Protein AF-A0A5N5TL03-F1 (afdb_monomer_lite)

Radius of gyration: 28.87 Å; chains: 1; bounding box: 80×66×81 Å

Sequence (301 aa):
SEKLKPFWLSLEAEQLPVLDQLSERLLGEDTFEYERALDRALKIKECRVVPFFGAFLRQLDAILTKSASLVVLAENGQEVQFISDYCGEDGFLTRIGPGGLINMAKLYEAHQIIHRISMFHEHYAIQDQQLQQHQKNTNNIVIVESYNNEYDSFLGEELEDYQPVEPLRYDHGVTLLPLPAGAPDLSLHMLQILHHGATVVHWDIESGRSSIVYLKLERCNGTLTWCKPSWSGLKATHSSSQPDFSLSVNPEDVVSPGLLLKYQMSPELTGGTIDEGFLQISCLKEVESGFRDFNISPLIR

Secondary structure (DSSP, 8-state):
-GGGHHHHHHS-TTHHHHHHHHHHHHHSS--HHHHHHHHHHTT-TT------HHHHHHHHHHHHHHS-SEEE----SS-----TT---TTS-EEEETTTEEEEHHHHHHHHHHHHHHHHHHHHHHHHHHHHHHHHHHTT-----------TTSTTSS-------SS--TT-----SS---TT-TT--HHHHHHHHT-EEEEEEETTTTEEEEEEEEE-TTSSEEEEE--TTTT-------S-----TT--GGGS--HHHHHHHHSTT-SEEE-SSSEEEEGGG--------TT---GGG--

Foldseek 3Di:
DVVCVVVVVPDDPVVVVVVVVVCCCQPNPDVPVVVVVQVVQLVQLQRQDDDDCVVLVVQLVCLPPVDDQKDFDDDPPDDQDCPVPPCDPPNQWDDDPDTITGRVVSVVSNVVSVVVVVSSVVSNVSSVVVVVVVVVVQVDPPPVPPPDDDPPPPPPDDQDQLDDPDDQPDDPPAAQDRDPDPPVPDRSNVLNDQQLFDFDWQADLVVRDIATWTWHQHNRNFKIWIAAALQRQPPPDPDPDDRSHDPPDRCSVDDAPQVVVPVVPPPDQWDDDNHTYMHTPVPDDDDDDDDPPRDCVVVSD

Structure (mmCIF, N/CA/C/O backbone):
data_AF-A0A5N5TL03-F1
#
_entry.id   AF-A0A5N5TL03-F1
#
loop_
_atom_site.group_PDB
_atom_site.id
_atom_site.type_symbol
_atom_site.label_atom_id
_atom_site.label_alt_id
_atom_site.label_comp_id
_atom_site.label_asym_id
_atom_site.label_entity_id
_atom_site.label_seq_id
_atom_site.pdbx_PDB_ins_code
_atom_site.Cartn_x
_atom_site.Cartn_y
_atom_site.Cartn_z
_atom_site.occupancy
_atom_site.B_iso_or_equiv
_atom_site.auth_seq_id
_atom_site.auth_comp_id
_atom_site.auth_asym_id
_atom_site.auth_atom_id
_atom_site.pdbx_PDB_model_num
ATOM 1 N N . SER A 1 1 ? -17.135 25.336 -2.179 1.00 48.91 1 SER A N 1
ATOM 2 C CA . SER A 1 1 ? -16.103 26.391 -2.059 1.00 48.91 1 SER A CA 1
ATOM 3 C C . SER A 1 1 ? -15.593 26.738 -3.451 1.00 48.91 1 SER A C 1
ATOM 5 O O . SER A 1 1 ? -15.006 25.876 -4.089 1.00 48.91 1 SER A O 1
ATOM 7 N N . GLU A 1 2 ? -15.843 27.948 -3.966 1.00 62.06 2 GLU A N 1
ATOM 8 C CA . GLU A 1 2 ? -15.472 28.323 -5.351 1.00 62.06 2 GLU A CA 1
ATOM 9 C C . GLU A 1 2 ? -13.961 28.475 -5.575 1.00 62.06 2 GLU A C 1
ATOM 11 O O . GLU A 1 2 ? -13.492 28.398 -6.707 1.00 62.06 2 GLU A O 1
ATOM 16 N N . LYS A 1 3 ? -13.181 28.611 -4.495 1.00 73.12 3 LYS A N 1
ATOM 17 C CA . LYS A 1 3 ? -11.725 28.814 -4.554 1.00 73.12 3 LYS A CA 1
ATOM 18 C C . LYS A 1 3 ? -10.956 27.620 -5.126 1.00 73.12 3 LYS A C 1
ATOM 20 O O . LYS A 1 3 ? -9.869 27.804 -5.652 1.00 73.12 3 LYS A O 1
ATOM 25 N N . LEU A 1 4 ? -11.517 26.414 -5.025 1.00 74.88 4 LEU A N 1
ATOM 26 C CA . LEU A 1 4 ? -10.882 25.179 -5.496 1.00 74.88 4 LEU A CA 1
ATOM 27 C C . LEU A 1 4 ? -11.460 24.686 -6.824 1.00 74.88 4 LEU A C 1
ATOM 29 O O . LEU A 1 4 ? -10.950 23.732 -7.393 1.00 74.88 4 LEU A O 1
ATOM 33 N N . LYS A 1 5 ? -12.509 25.330 -7.345 1.00 73.38 5 LYS A N 1
ATOM 34 C CA . LYS A 1 5 ? -13.144 24.949 -8.611 1.00 73.38 5 LYS A CA 1
ATOM 35 C C . LYS A 1 5 ? -12.156 24.864 -9.791 1.00 73.38 5 LYS A C 1
ATOM 37 O O . LYS A 1 5 ? -12.215 23.861 -10.492 1.00 73.38 5 LYS A O 1
ATOM 42 N N . PRO A 1 6 ? -11.222 25.819 -10.003 1.00 71.88 6 PRO A N 1
ATOM 43 C CA . PRO A 1 6 ? -10.227 25.683 -11.071 1.00 71.88 6 PRO A CA 1
ATOM 44 C C . PRO A 1 6 ? -9.245 24.522 -10.846 1.00 71.88 6 PRO A C 1
ATOM 46 O O . PRO A 1 6 ? -8.825 23.907 -11.815 1.00 71.88 6 PRO A O 1
ATOM 49 N N . PHE A 1 7 ? -8.926 24.183 -9.591 1.00 72.44 7 PHE A N 1
ATOM 50 C CA . PHE A 1 7 ? -8.089 23.026 -9.257 1.00 72.44 7 PHE A CA 1
ATOM 51 C C . PHE A 1 7 ? -8.813 21.707 -9.562 1.00 72.44 7 PHE A C 1
ATOM 53 O O . PHE A 1 7 ? -8.274 20.866 -10.270 1.00 72.44 7 PHE A O 1
ATOM 60 N N . TRP A 1 8 ? -10.068 21.554 -9.132 1.00 72.44 8 TRP A N 1
ATOM 61 C CA . TRP A 1 8 ? -10.871 20.359 -9.425 1.00 72.44 8 TRP A CA 1
ATOM 62 C C . TRP A 1 8 ? -11.132 20.156 -10.919 1.00 72.44 8 TRP A C 1
ATOM 64 O O . TRP A 1 8 ? -11.185 19.023 -11.370 1.00 72.44 8 TRP A O 1
ATOM 74 N N . LEU A 1 9 ? -11.253 21.242 -11.688 1.00 70.38 9 LEU A N 1
ATOM 75 C CA . LEU A 1 9 ? -11.348 21.182 -13.151 1.00 70.38 9 LEU A CA 1
ATOM 76 C C . LEU A 1 9 ? -10.013 20.833 -13.830 1.00 70.38 9 LEU A C 1
ATOM 78 O O . LEU A 1 9 ? -10.026 20.442 -14.991 1.00 70.38 9 LEU A O 1
ATOM 82 N N . SER A 1 10 ? -8.881 21.009 -13.138 1.00 68.75 10 SER A N 1
ATOM 83 C CA . SER A 1 10 ? -7.557 20.613 -13.635 1.00 68.75 10 SER A CA 1
ATOM 84 C C . SER A 1 10 ? -7.189 19.163 -13.311 1.00 68.75 10 SER A C 1
ATOM 86 O O . SER A 1 10 ? -6.273 18.637 -13.934 1.00 68.75 10 SER A O 1
ATOM 88 N N . LEU A 1 11 ? -7.885 18.519 -12.363 1.00 66.00 11 LEU A N 1
ATOM 89 C CA . LEU A 1 11 ? -7.777 17.074 -12.177 1.00 66.00 11 LEU A CA 1
ATOM 90 C C . LEU A 1 11 ? -8.466 16.367 -13.344 1.00 66.00 11 LEU A C 1
ATOM 92 O O . LEU A 1 11 ? -9.595 16.693 -13.711 1.00 66.00 11 LEU A O 1
ATOM 96 N N . GLU A 1 12 ? -7.784 15.383 -13.915 1.00 64.56 12 GLU A N 1
ATOM 97 C CA . GLU A 1 12 ? -8.357 14.562 -14.972 1.00 64.56 12 GLU A CA 1
ATOM 98 C C . GLU A 1 12 ? -9.493 13.680 -14.438 1.00 64.56 12 GLU A C 1
ATOM 100 O O . GLU A 1 12 ? -9.523 13.296 -13.264 1.00 64.56 12 GLU A O 1
ATOM 105 N N . ALA A 1 13 ? -10.428 13.335 -15.327 1.00 59.22 13 ALA A N 1
ATOM 106 C CA . ALA A 1 13 ? -11.627 12.566 -15.000 1.00 59.22 13 ALA A CA 1
ATOM 107 C C . ALA A 1 13 ? -11.338 11.171 -14.411 1.00 59.22 13 ALA A C 1
ATOM 109 O O . ALA A 1 13 ? -12.251 10.568 -13.863 1.00 59.22 13 ALA A O 1
ATOM 110 N N . GLU A 1 14 ? -10.104 10.667 -14.497 1.00 58.66 14 GLU A N 1
ATOM 111 C CA . GLU A 1 14 ? -9.680 9.381 -13.922 1.00 58.66 14 GLU A CA 1
ATOM 112 C C . GLU A 1 14 ? -9.265 9.474 -12.444 1.00 58.66 14 GLU A C 1
ATOM 114 O O . GLU A 1 14 ? -9.445 8.518 -11.689 1.00 58.66 14 GLU A O 1
ATOM 119 N N . GLN A 1 15 ? -8.778 10.632 -11.986 1.00 61.19 15 GLN A N 1
ATOM 120 C CA . GLN A 1 15 ? -8.340 10.821 -10.596 1.00 61.19 15 GLN A CA 1
ATOM 121 C C . GLN A 1 15 ? -9.497 11.155 -9.645 1.00 61.19 15 GLN A C 1
ATOM 123 O O . GLN A 1 15 ? -9.446 10.820 -8.460 1.00 61.19 15 GLN A O 1
ATOM 128 N N . LEU A 1 16 ? -10.555 11.783 -10.166 1.00 65.62 16 LEU A N 1
ATOM 129 C CA . LEU A 1 16 ? -11.788 12.054 -9.422 1.00 65.62 16 LEU A CA 1
ATOM 130 C C . LEU A 1 16 ? -12.452 10.764 -8.895 1.00 65.62 16 LEU A C 1
ATOM 132 O O . LEU A 1 16 ? -12.683 10.697 -7.692 1.00 65.62 16 LEU A O 1
ATOM 136 N N . PRO A 1 17 ? -12.655 9.704 -9.703 1.00 74.56 17 PRO A N 1
ATOM 137 C CA . PRO A 1 17 ? -13.197 8.429 -9.241 1.00 74.56 17 PRO A CA 1
ATOM 138 C C . PRO A 1 17 ? -12.407 7.782 -8.104 1.00 74.56 17 PRO A C 1
ATOM 140 O O . PRO A 1 17 ? -13.012 7.215 -7.201 1.00 74.56 17 PRO A O 1
ATOM 143 N N . VAL A 1 18 ? -11.071 7.856 -8.120 1.00 76.31 18 VAL A N 1
ATOM 144 C CA . VAL A 1 18 ? -10.238 7.288 -7.043 1.00 76.31 18 VAL A CA 1
ATOM 145 C C . VAL A 1 18 ? -10.410 8.087 -5.758 1.00 76.31 18 VAL A C 1
ATOM 147 O O . VAL A 1 18 ? -10.584 7.505 -4.688 1.00 76.31 18 VAL A O 1
ATOM 150 N N . LEU A 1 19 ? -10.388 9.418 -5.850 1.00 78.06 19 LEU A N 1
ATOM 151 C CA . LEU A 1 19 ? -10.619 10.272 -4.691 1.00 78.06 19 LEU A CA 1
ATOM 152 C C . LEU A 1 19 ? -12.027 10.073 -4.123 1.00 78.06 19 LEU A C 1
ATOM 154 O O . LEU A 1 19 ? -12.171 9.959 -2.908 1.00 78.06 19 LEU A O 1
ATOM 158 N N . ASP A 1 20 ? -13.036 10.001 -4.987 1.00 79.94 20 ASP A N 1
ATOM 159 C CA . ASP A 1 20 ? -14.421 9.768 -4.593 1.00 79.94 20 ASP A CA 1
ATOM 160 C C . ASP A 1 20 ? -14.545 8.405 -3.899 1.00 79.94 20 ASP A C 1
ATOM 162 O O . ASP A 1 20 ? -15.043 8.352 -2.776 1.00 79.94 20 ASP A O 1
ATOM 166 N N . GLN A 1 21 ? -13.965 7.338 -4.463 1.00 80.94 21 GLN A N 1
ATOM 167 C CA . GLN A 1 21 ? -13.906 6.009 -3.835 1.00 80.94 21 GLN A CA 1
ATOM 168 C C . GLN A 1 21 ? -13.195 6.020 -2.475 1.00 80.94 21 GLN A C 1
ATOM 170 O O . GLN A 1 21 ? -13.659 5.391 -1.525 1.00 80.94 21 GLN A O 1
ATOM 175 N N . LEU A 1 22 ? -12.055 6.707 -2.351 1.00 81.25 22 LEU A N 1
ATOM 176 C CA . LEU A 1 22 ? -11.335 6.822 -1.079 1.00 81.25 22 LEU A CA 1
ATOM 177 C C . LEU A 1 22 ? -12.147 7.613 -0.051 1.00 81.25 22 LEU A C 1
ATOM 179 O O . LEU A 1 22 ? -12.189 7.240 1.122 1.00 81.25 22 LEU A O 1
ATOM 183 N N . SER A 1 23 ? -12.801 8.689 -0.488 1.00 84.06 23 SER A N 1
ATOM 184 C CA . SER A 1 23 ? -13.661 9.506 0.363 1.00 84.06 23 SER A CA 1
ATOM 185 C C . SER A 1 23 ? -14.864 8.707 0.857 1.00 84.06 23 SER A C 1
ATOM 187 O O . SER A 1 23 ? -15.168 8.751 2.046 1.00 84.06 23 SER A O 1
ATOM 189 N N . GLU A 1 24 ? -15.473 7.900 -0.010 1.00 83.75 24 GLU A N 1
ATOM 190 C CA . GLU A 1 24 ? -16.579 7.011 0.326 1.00 83.75 24 GLU A CA 1
ATOM 191 C C . GLU A 1 24 ? -16.125 5.936 1.317 1.00 83.75 24 GLU A C 1
ATOM 193 O O . GLU A 1 24 ? -16.733 5.785 2.371 1.00 83.75 24 GLU A O 1
ATOM 198 N N . ARG A 1 25 ? -14.990 5.271 1.071 1.00 82.56 25 ARG A N 1
ATOM 199 C CA . ARG A 1 25 ? -14.460 4.234 1.974 1.00 82.56 25 ARG A CA 1
ATOM 200 C C . ARG A 1 25 ? -14.056 4.765 3.355 1.00 82.56 25 ARG A C 1
ATOM 202 O O . ARG A 1 25 ? -14.161 4.035 4.335 1.00 82.56 25 ARG A O 1
ATOM 209 N N . LEU A 1 26 ? -13.552 5.999 3.454 1.00 82.31 26 LEU A N 1
ATOM 210 C CA . LEU A 1 26 ? -13.071 6.574 4.723 1.00 82.31 26 LEU A CA 1
ATOM 211 C C . LEU A 1 26 ? -14.153 7.341 5.495 1.00 82.31 26 LEU A C 1
ATOM 213 O O . LEU A 1 26 ? -14.193 7.316 6.732 1.00 82.31 26 LEU A O 1
ATOM 217 N N . LEU A 1 27 ? -14.988 8.091 4.780 1.00 82.88 27 LEU A N 1
ATOM 218 C CA . LEU A 1 27 ? -15.945 9.034 5.359 1.00 82.88 27 LEU A CA 1
ATOM 219 C C . LEU A 1 27 ? -17.397 8.598 5.178 1.00 82.88 27 LEU A C 1
ATOM 221 O O . LEU A 1 27 ? -18.230 9.084 5.947 1.00 82.88 27 LEU A O 1
ATOM 225 N N . GLY A 1 28 ? -17.676 7.711 4.222 1.00 78.69 28 GLY A N 1
ATOM 226 C CA . GLY A 1 28 ? -19.008 7.192 3.939 1.00 78.69 28 GLY A CA 1
ATOM 227 C C . GLY A 1 28 ? -19.597 6.366 5.078 1.00 78.69 28 GLY A C 1
ATOM 228 O O . GLY A 1 28 ? -18.963 6.114 6.106 1.00 78.69 28 GLY A O 1
ATOM 229 N N . GLU A 1 29 ? -20.861 5.994 4.895 1.00 72.62 29 GLU A N 1
ATOM 230 C CA . GLU A 1 29 ? -21.625 5.215 5.874 1.00 72.62 29 GLU A CA 1
ATOM 231 C C . GLU A 1 29 ? -21.291 3.719 5.809 1.00 72.62 29 GLU A C 1
ATOM 233 O O . GLU A 1 29 ? -21.368 3.035 6.829 1.00 72.62 29 GLU A O 1
ATOM 238 N N . ASP A 1 30 ? -20.875 3.222 4.639 1.00 76.88 30 ASP A N 1
ATOM 239 C CA . ASP A 1 30 ? -20.454 1.836 4.448 1.00 76.88 30 ASP A CA 1
ATOM 240 C C . ASP A 1 30 ? -18.942 1.686 4.666 1.00 76.88 30 ASP A C 1
ATOM 242 O O . ASP A 1 30 ? -18.116 1.993 3.804 1.00 76.88 30 ASP A O 1
ATOM 246 N N . THR A 1 31 ? -18.570 1.209 5.853 1.00 78.75 31 THR A N 1
ATOM 247 C CA . THR A 1 31 ? -17.173 0.964 6.226 1.00 78.75 31 THR A CA 1
ATOM 248 C C . THR A 1 31 ? -16.701 -0.453 5.907 1.00 78.75 31 THR A C 1
ATOM 250 O O . THR A 1 31 ? -15.560 -0.781 6.236 1.00 78.75 31 THR A O 1
ATOM 253 N N . PHE A 1 32 ? -17.515 -1.304 5.270 1.00 83.38 32 PHE A N 1
ATOM 254 C CA . PHE A 1 32 ? -17.196 -2.725 5.087 1.00 83.38 32 PHE A CA 1
ATOM 255 C C . PHE A 1 32 ? -15.896 -2.948 4.304 1.00 83.38 32 PHE A C 1
ATOM 257 O O . PHE A 1 32 ? -15.010 -3.682 4.744 1.00 83.38 32 PHE A O 1
ATOM 264 N N . GLU A 1 33 ? -15.738 -2.276 3.162 1.00 83.31 33 GLU A N 1
ATOM 265 C CA . GLU A 1 33 ? -14.530 -2.406 2.338 1.00 83.31 33 GLU A CA 1
ATOM 266 C C . GLU A 1 33 ? -13.285 -1.840 3.037 1.00 83.31 33 GLU A C 1
ATOM 268 O O . GLU A 1 33 ? -12.189 -2.392 2.909 1.00 83.31 33 GLU A O 1
ATOM 273 N N . TYR A 1 34 ? -13.449 -0.776 3.827 1.00 86.94 34 TYR A N 1
ATOM 274 C CA . TYR A 1 34 ? -12.370 -0.222 4.640 1.00 86.94 34 TYR A CA 1
ATOM 275 C C . TYR A 1 34 ? -11.953 -1.185 5.762 1.00 86.94 34 TYR A C 1
ATOM 277 O O . TYR A 1 34 ? -10.762 -1.441 5.937 1.00 86.94 34 TYR A O 1
ATOM 285 N N . GLU A 1 35 ? -12.907 -1.782 6.479 1.00 86.12 35 GLU A N 1
ATOM 286 C CA . GLU A 1 35 ? -12.623 -2.777 7.519 1.00 86.12 35 GLU A CA 1
ATOM 287 C C . GLU A 1 35 ? -11.965 -4.029 6.940 1.00 86.12 35 GLU A C 1
ATOM 289 O O . GLU A 1 35 ? -10.960 -4.498 7.472 1.00 86.12 35 GLU A O 1
ATOM 294 N N . ARG A 1 36 ? -12.446 -4.512 5.792 1.00 86.25 36 ARG A N 1
ATOM 295 C CA . ARG A 1 36 ? -11.834 -5.631 5.070 1.00 86.25 36 ARG A CA 1
ATOM 296 C C . ARG A 1 36 ? -10.403 -5.319 4.632 1.00 86.25 36 ARG A C 1
ATOM 298 O O . ARG A 1 36 ? -9.542 -6.199 4.665 1.00 86.25 36 ARG A O 1
ATOM 305 N N . ALA A 1 37 ? -10.124 -4.096 4.184 1.00 85.19 37 ALA A N 1
ATOM 306 C CA . ALA A 1 37 ? -8.765 -3.669 3.857 1.00 85.19 37 ALA A CA 1
ATOM 307 C C . ALA A 1 37 ? -7.871 -3.627 5.105 1.00 85.19 37 ALA A C 1
ATOM 309 O O . ALA A 1 37 ? -6.735 -4.096 5.058 1.00 85.19 37 ALA A O 1
ATOM 310 N N . LEU A 1 38 ? -8.402 -3.140 6.224 1.00 88.00 38 LEU A N 1
ATOM 311 C CA . LEU A 1 38 ? -7.696 -3.036 7.495 1.00 88.00 38 LEU A CA 1
ATOM 312 C C . LEU A 1 38 ? -7.345 -4.413 8.078 1.00 88.00 38 LEU A C 1
ATOM 314 O O . LEU A 1 38 ? -6.206 -4.641 8.480 1.00 88.00 38 LEU A O 1
ATOM 318 N N . ASP A 1 39 ? -8.287 -5.355 8.043 1.00 87.19 39 ASP A N 1
ATOM 319 C CA . ASP A 1 39 ? -8.081 -6.731 8.501 1.00 87.19 39 ASP A CA 1
ATOM 320 C C . ASP A 1 39 ? -7.089 -7.491 7.607 1.00 87.19 39 ASP A C 1
ATOM 322 O O . ASP A 1 39 ? -6.326 -8.325 8.094 1.00 87.19 39 ASP A O 1
ATOM 326 N N . ARG A 1 40 ? -7.068 -7.208 6.296 1.00 84.12 40 ARG A N 1
ATOM 327 C CA . ARG A 1 40 ? -6.021 -7.721 5.397 1.00 84.12 40 ARG A CA 1
ATOM 328 C C . ARG A 1 40 ? -4.658 -7.142 5.759 1.00 84.12 40 ARG A C 1
ATOM 330 O O . ARG A 1 40 ? -3.702 -7.9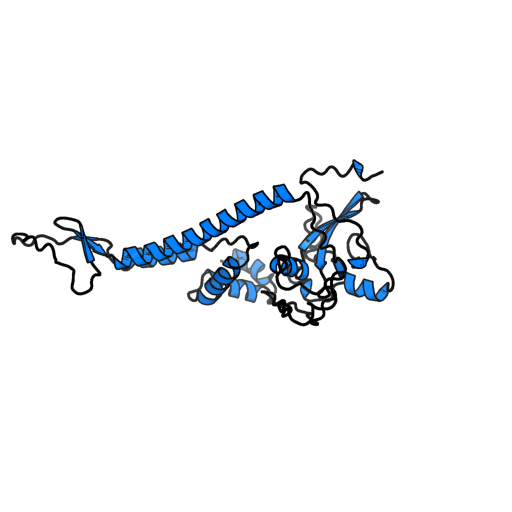01 5.861 1.00 84.12 40 ARG A O 1
ATOM 337 N N . ALA A 1 41 ? -4.576 -5.834 5.989 1.00 84.31 41 ALA A N 1
ATOM 338 C CA . ALA A 1 41 ? -3.324 -5.162 6.316 1.00 84.31 41 ALA A CA 1
ATOM 339 C C . ALA A 1 41 ? -2.726 -5.660 7.644 1.00 84.31 41 ALA A C 1
ATOM 341 O O . ALA A 1 41 ? -1.527 -5.905 7.709 1.00 84.31 41 ALA A O 1
ATOM 342 N N . LEU A 1 42 ? -3.557 -5.913 8.663 1.00 84.94 42 LEU A N 1
ATOM 343 C CA . LEU A 1 42 ? -3.133 -6.485 9.951 1.00 84.94 42 LEU A CA 1
ATOM 344 C C . LEU A 1 42 ? -2.552 -7.907 9.853 1.00 84.94 42 LEU A C 1
ATOM 346 O O . LEU A 1 42 ? -1.863 -8.350 10.768 1.00 84.94 42 LEU A O 1
ATOM 350 N N . LYS A 1 43 ? -2.846 -8.652 8.779 1.00 82.06 43 LYS A N 1
ATOM 351 C CA . LYS A 1 43 ? -2.276 -9.992 8.548 1.00 82.06 43 LYS A CA 1
ATOM 352 C C . LYS A 1 43 ? -0.886 -9.938 7.916 1.00 82.06 43 LYS A C 1
ATOM 354 O O . LYS A 1 43 ? -0.176 -10.942 7.934 1.00 82.06 43 LYS A O 1
ATOM 359 N N . ILE A 1 44 ? -0.503 -8.797 7.345 1.00 77.88 44 ILE A N 1
ATOM 360 C CA . ILE A 1 44 ? 0.778 -8.618 6.667 1.00 77.88 44 ILE A CA 1
ATOM 361 C C . ILE A 1 44 ? 1.816 -8.193 7.705 1.00 77.88 44 ILE A C 1
ATOM 363 O O . ILE A 1 44 ? 1.771 -7.077 8.222 1.00 77.88 44 ILE A O 1
ATOM 367 N N . LYS A 1 45 ? 2.783 -9.073 7.979 1.00 72.31 45 LYS A N 1
ATOM 368 C CA . LYS A 1 45 ? 3.791 -8.866 9.031 1.00 72.31 45 LYS A CA 1
ATOM 369 C C . LYS A 1 45 ? 4.619 -7.598 8.826 1.00 72.31 45 LYS A C 1
ATOM 371 O O . LYS A 1 45 ? 4.980 -6.959 9.806 1.00 72.31 45 LYS A O 1
ATOM 376 N N . GLU A 1 46 ? 4.886 -7.199 7.585 1.00 72.31 46 GLU A N 1
ATOM 377 C CA . GLU A 1 46 ? 5.725 -6.037 7.267 1.00 72.31 46 GLU A CA 1
ATOM 378 C C . GLU A 1 46 ? 4.938 -4.720 7.125 1.00 72.31 46 GLU A C 1
ATOM 380 O O . GLU A 1 46 ? 5.536 -3.646 7.037 1.00 72.31 46 GLU A O 1
ATOM 385 N N . CYS A 1 47 ? 3.601 -4.767 7.097 1.00 79.62 47 CYS A N 1
ATOM 386 C CA . CYS A 1 47 ? 2.774 -3.596 6.806 1.00 79.62 47 CYS A CA 1
ATOM 387 C C . CYS A 1 47 ? 2.484 -2.787 8.072 1.00 79.62 47 CYS A C 1
ATOM 389 O O . CYS A 1 47 ? 1.739 -3.247 8.927 1.00 79.62 47 CYS A O 1
ATOM 391 N N . ARG A 1 48 ? 2.999 -1.561 8.212 1.00 82.75 48 ARG A N 1
ATOM 392 C CA . ARG A 1 48 ? 2.654 -0.704 9.363 1.00 82.75 48 ARG A CA 1
ATOM 393 C C . ARG A 1 48 ? 1.278 -0.076 9.187 1.00 82.75 48 ARG A C 1
ATOM 395 O O . ARG A 1 48 ? 1.112 0.887 8.443 1.00 82.75 48 ARG A O 1
ATOM 402 N N . VAL A 1 49 ? 0.301 -0.606 9.910 1.00 87.50 49 VAL A N 1
ATOM 403 C CA . VAL A 1 49 ? -1.093 -0.173 9.802 1.00 87.50 49 VAL A CA 1
ATOM 404 C C . VAL A 1 49 ? -1.379 0.998 10.739 1.00 87.50 49 VAL A C 1
ATOM 406 O O . VAL A 1 49 ? -1.219 0.888 11.953 1.00 87.50 49 VAL A O 1
ATOM 409 N N . VAL A 1 50 ? -1.866 2.108 10.180 1.00 90.12 50 VAL A N 1
ATOM 410 C CA . VAL A 1 50 ? -2.416 3.237 10.942 1.00 90.12 50 VAL A CA 1
ATOM 411 C C . VAL A 1 50 ? -3.871 3.435 10.521 1.00 90.12 50 VAL A C 1
ATOM 413 O O . VAL A 1 50 ? -4.119 3.872 9.396 1.00 90.12 50 VAL A O 1
ATOM 416 N N . PRO A 1 51 ? -4.849 3.113 11.382 1.00 90.62 51 PRO A N 1
ATOM 417 C CA . PRO A 1 51 ? -6.250 3.263 11.025 1.00 90.62 51 PRO A CA 1
ATOM 418 C C . PRO A 1 51 ? -6.695 4.733 11.071 1.00 90.62 51 PRO A C 1
ATOM 420 O O . PRO A 1 51 ? -6.165 5.559 11.817 1.00 90.62 51 PRO A O 1
ATOM 423 N N . PHE A 1 52 ? -7.749 5.057 10.325 1.00 90.50 52 PHE A N 1
ATOM 424 C CA . PHE A 1 52 ? -8.458 6.325 10.426 1.00 90.50 52 PHE A CA 1
ATOM 425 C C . PHE A 1 52 ? -9.235 6.428 11.749 1.00 90.50 52 PHE A C 1
ATOM 427 O O . PHE A 1 52 ? -10.372 5.971 11.879 1.00 90.50 52 PHE A O 1
ATOM 434 N N . PHE A 1 53 ? -8.633 7.091 12.738 1.00 89.81 53 PHE A N 1
ATOM 435 C CA . PHE A 1 53 ? -9.219 7.245 14.074 1.00 89.81 53 PHE A CA 1
ATOM 436 C C . PHE A 1 53 ? -10.554 7.999 14.105 1.00 89.81 53 PHE A C 1
ATOM 438 O O . PHE A 1 53 ? -11.355 7.788 15.015 1.00 89.81 53 PHE A O 1
ATOM 445 N N . GLY A 1 54 ? -10.839 8.828 13.096 1.00 88.38 54 GLY A N 1
ATOM 446 C CA . GLY A 1 54 ? -12.117 9.529 12.990 1.00 88.38 54 GLY A CA 1
ATOM 447 C C . GLY A 1 54 ? -13.324 8.588 12.898 1.00 88.38 54 GLY A C 1
ATOM 448 O O . GLY A 1 54 ? -14.405 8.948 13.356 1.00 88.38 54 GLY A O 1
ATOM 449 N N . ALA A 1 55 ? -13.162 7.371 12.363 1.00 87.06 55 ALA A N 1
ATOM 450 C CA . ALA A 1 55 ? -14.224 6.363 12.367 1.00 87.06 55 ALA A CA 1
A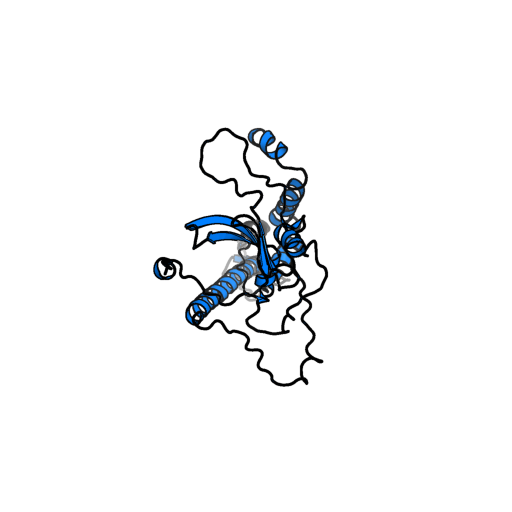TOM 451 C C . ALA A 1 55 ? -14.527 5.867 13.791 1.00 87.06 55 ALA A C 1
ATOM 453 O O . ALA A 1 55 ? -15.683 5.887 14.211 1.00 87.06 55 ALA A O 1
ATOM 454 N N . PHE A 1 56 ? -13.498 5.525 14.573 1.00 89.69 56 PHE A N 1
ATOM 455 C CA . PHE A 1 56 ? -13.676 5.082 15.961 1.00 89.69 56 PHE A CA 1
ATOM 456 C C . PHE A 1 56 ? -14.256 6.177 16.854 1.00 89.69 56 PHE A C 1
ATOM 458 O O . PHE A 1 56 ? -15.105 5.895 17.692 1.00 89.69 56 PHE A O 1
ATOM 465 N N . LEU A 1 57 ? -13.838 7.433 16.661 1.00 91.06 57 LEU A N 1
ATOM 466 C CA . LEU A 1 57 ? -14.390 8.563 17.409 1.00 91.06 57 LEU A CA 1
ATOM 467 C C . LEU A 1 57 ? -15.875 8.777 17.101 1.00 91.06 57 LEU A C 1
ATOM 469 O O . LEU A 1 57 ? -16.644 8.998 18.029 1.00 91.06 57 LEU A O 1
ATOM 473 N N . ARG A 1 58 ? -16.293 8.651 15.833 1.00 88.50 58 ARG A N 1
ATOM 474 C CA . ARG A 1 58 ? -17.715 8.703 15.447 1.00 88.50 58 ARG A CA 1
ATOM 475 C C . ARG A 1 58 ? -18.517 7.563 16.077 1.00 88.50 58 ARG A C 1
ATOM 477 O O . ARG A 1 58 ? -19.606 7.803 16.587 1.00 88.50 58 ARG A O 1
ATOM 484 N N . GLN A 1 59 ? -17.976 6.344 16.082 1.00 88.19 59 GLN A N 1
ATOM 485 C CA . GLN A 1 59 ? -18.625 5.191 16.716 1.00 88.19 59 GLN A CA 1
ATOM 486 C C . GLN A 1 59 ? -18.747 5.372 18.239 1.00 88.19 59 GLN A C 1
ATOM 488 O O . GLN A 1 59 ? -19.816 5.143 18.803 1.00 88.19 59 GLN A O 1
ATOM 493 N N . LEU A 1 60 ? -17.683 5.837 18.904 1.00 90.81 60 LEU A N 1
ATOM 494 C CA . LEU A 1 60 ? -17.704 6.145 20.335 1.00 90.81 60 LEU A CA 1
ATOM 495 C C . LEU A 1 60 ? -18.700 7.259 20.651 1.00 90.81 60 LEU A C 1
ATOM 497 O O . LEU A 1 60 ? -19.488 7.106 21.578 1.00 90.81 60 LEU A O 1
ATOM 501 N N . ASP A 1 61 ? -18.709 8.348 19.883 1.00 90.94 61 ASP A N 1
ATOM 502 C CA . ASP A 1 61 ? -19.662 9.445 20.067 1.00 90.94 61 ASP A CA 1
ATOM 503 C C . ASP A 1 61 ? -21.110 8.960 19.907 1.00 90.94 61 ASP A C 1
ATOM 505 O O . ASP A 1 61 ? -21.950 9.228 20.767 1.00 90.94 61 ASP A O 1
ATOM 509 N N . ALA A 1 62 ? -21.391 8.142 18.887 1.00 89.62 62 ALA A N 1
ATOM 510 C CA . ALA A 1 62 ? -22.705 7.539 18.680 1.00 89.62 62 ALA A CA 1
ATOM 511 C C . ALA A 1 62 ? -23.141 6.666 19.872 1.00 89.62 62 ALA A C 1
ATOM 513 O O . ALA A 1 62 ? -24.266 6.796 20.353 1.00 89.62 62 ALA A O 1
ATOM 514 N N . ILE A 1 63 ? -22.258 5.818 20.410 1.00 88.12 63 ILE A N 1
ATOM 515 C CA . ILE A 1 63 ? -22.552 4.999 21.602 1.00 88.12 63 ILE A CA 1
ATOM 516 C C . ILE A 1 63 ? -22.770 5.887 22.830 1.00 88.12 63 ILE A C 1
ATOM 518 O O . ILE A 1 63 ? -23.698 5.670 23.618 1.00 88.12 63 ILE A O 1
ATOM 522 N N . LEU A 1 64 ? -21.923 6.905 23.007 1.00 85.69 64 LEU A N 1
ATOM 523 C CA . LEU A 1 64 ? -21.950 7.790 24.165 1.00 85.69 64 LEU A CA 1
ATOM 524 C C . LEU A 1 64 ? -23.185 8.698 24.195 1.00 85.69 64 LEU A C 1
ATOM 526 O O . LEU A 1 64 ? -23.679 8.975 25.291 1.00 85.69 64 LEU A O 1
ATOM 530 N N . THR A 1 65 ? -23.717 9.086 23.037 1.00 87.31 65 THR A N 1
ATOM 531 C CA . THR A 1 65 ? -24.899 9.954 22.897 1.00 87.31 65 THR A CA 1
ATOM 532 C C . THR A 1 65 ? -26.227 9.191 22.827 1.00 87.31 65 THR A C 1
ATOM 534 O O . THR A 1 65 ? -27.249 9.730 23.251 1.00 87.31 65 THR A O 1
ATOM 537 N N . LYS A 1 66 ? -26.237 7.928 22.371 1.00 80.50 66 LYS A N 1
ATOM 538 C CA . LYS A 1 66 ? -27.460 7.120 22.163 1.00 80.50 66 LYS A CA 1
ATOM 539 C C . LYS A 1 66 ? -28.268 6.833 23.434 1.00 80.50 66 LYS A C 1
ATOM 541 O O . LYS A 1 66 ? -29.485 6.693 23.360 1.00 80.50 66 LYS A O 1
ATOM 546 N N . SER A 1 67 ? -27.624 6.700 24.596 1.00 70.19 67 SER A N 1
ATOM 547 C CA . SER A 1 67 ? -28.315 6.405 25.864 1.00 70.19 67 SER A CA 1
ATOM 548 C C . SER A 1 67 ? -27.562 6.934 27.087 1.00 70.19 67 SER A C 1
ATOM 550 O O . SER A 1 67 ? -26.341 7.097 27.055 1.00 70.19 67 SER A O 1
ATOM 552 N N . ALA A 1 68 ? -28.272 7.210 28.185 1.00 71.88 68 ALA A N 1
ATOM 553 C CA . ALA A 1 68 ? -27.654 7.678 29.426 1.00 71.88 68 ALA A CA 1
ATOM 554 C C . ALA A 1 68 ? -26.704 6.615 30.011 1.00 71.88 68 ALA A C 1
ATOM 556 O O . ALA A 1 68 ? -27.041 5.434 30.077 1.00 71.88 68 ALA A O 1
ATOM 557 N N . SER A 1 69 ? -25.509 7.033 30.445 1.00 70.06 69 SER A N 1
ATOM 558 C CA . SER A 1 69 ? -24.523 6.123 31.056 1.00 70.06 69 SER A CA 1
ATOM 559 C C . SER A 1 69 ? -24.911 5.690 32.471 1.00 70.06 69 SER A C 1
ATOM 561 O O . SER A 1 69 ? -24.545 4.598 32.900 1.00 70.06 69 SER A O 1
ATOM 563 N N . LEU A 1 70 ? -25.626 6.558 33.191 1.00 67.06 70 LEU A N 1
ATOM 564 C CA . LEU A 1 70 ? -26.025 6.358 34.576 1.00 67.06 70 LEU A CA 1
ATOM 565 C C . LEU A 1 70 ? -27.486 6.774 34.740 1.00 67.06 70 LEU A C 1
ATOM 567 O O . LEU A 1 70 ? -27.859 7.893 34.390 1.00 67.06 70 LEU A O 1
ATOM 571 N N . VAL A 1 71 ? -28.305 5.865 35.257 1.00 64.88 71 VAL A N 1
ATOM 572 C CA . VAL A 1 71 ? -29.708 6.127 35.587 1.00 64.88 71 VAL A CA 1
ATOM 573 C C . VAL A 1 71 ? -29.795 6.298 37.097 1.00 64.88 71 VAL A C 1
ATOM 575 O O . VAL A 1 71 ? -29.516 5.358 37.842 1.00 64.88 71 VAL A O 1
ATOM 578 N N . VAL A 1 72 ? -30.141 7.507 37.546 1.00 62.16 72 VAL A N 1
ATOM 579 C CA . VAL A 1 72 ? -30.394 7.789 38.964 1.00 62.16 72 VAL A CA 1
ATOM 580 C C . VAL A 1 72 ? -31.852 7.468 39.264 1.00 62.16 72 VAL A C 1
ATOM 582 O O . VAL A 1 72 ? -32.749 8.019 38.626 1.00 62.16 72 VAL A O 1
ATOM 585 N N . LEU A 1 73 ? -32.097 6.588 40.232 1.00 62.72 73 LEU A N 1
ATOM 586 C CA . LEU A 1 73 ? -33.446 6.343 40.736 1.00 62.72 73 LEU A CA 1
ATOM 587 C C . LEU A 1 73 ? -33.787 7.462 41.728 1.00 62.72 73 LEU A C 1
ATOM 589 O O . LEU A 1 73 ? -33.184 7.546 42.794 1.00 62.72 73 LEU A O 1
ATOM 593 N N . ALA A 1 74 ? -34.702 8.358 41.355 1.00 54.09 74 ALA A N 1
ATOM 594 C CA . ALA A 1 74 ? -35.157 9.426 42.241 1.00 54.09 74 ALA A CA 1
ATOM 595 C C . ALA A 1 74 ? -36.110 8.882 43.320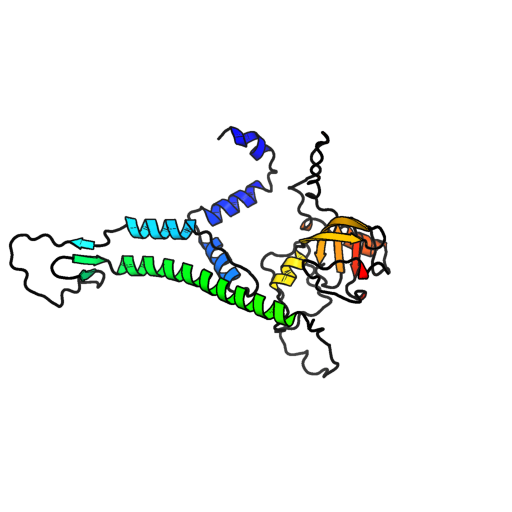 1.00 54.09 74 ALA A C 1
ATOM 597 O O . ALA A 1 74 ? -36.967 8.039 43.050 1.00 54.09 74 ALA A O 1
ATOM 598 N N . GLU A 1 75 ? -35.956 9.384 44.545 1.00 54.22 75 GLU A N 1
ATOM 599 C CA . GLU A 1 75 ? -36.748 9.004 45.712 1.00 54.22 75 GLU A CA 1
ATOM 600 C C . GLU A 1 75 ? -38.169 9.584 45.638 1.00 54.22 75 GLU A C 1
ATOM 602 O O . GLU A 1 75 ? -38.363 10.787 45.785 1.00 54.22 75 GLU A O 1
ATOM 607 N N . ASN A 1 76 ? -39.184 8.726 45.508 1.00 49.06 76 ASN A N 1
ATOM 608 C CA . ASN A 1 76 ? -40.582 9.103 45.754 1.00 49.06 76 ASN A CA 1
ATOM 609 C C . ASN A 1 76 ? -41.061 8.628 47.140 1.00 49.06 76 ASN A C 1
ATOM 611 O O . ASN A 1 76 ? -42.146 8.069 47.278 1.00 49.06 76 ASN A O 1
ATOM 615 N N . GLY A 1 77 ? -40.248 8.850 48.1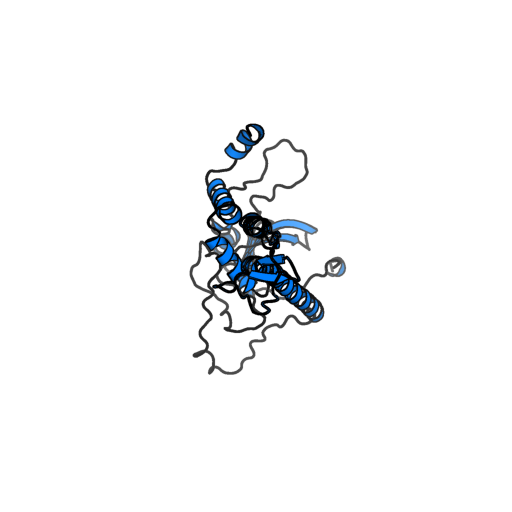80 1.00 51.53 77 GLY A N 1
ATOM 616 C CA . GLY A 1 77 ? -40.697 8.778 49.577 1.00 51.53 77 GLY A CA 1
ATOM 617 C C . GLY A 1 77 ? -41.127 7.402 50.103 1.00 51.53 77 GLY A C 1
ATOM 618 O O . GLY A 1 77 ? -41.852 7.348 51.094 1.00 51.53 77 GLY A O 1
ATOM 619 N N . GLN A 1 78 ? -40.697 6.297 49.490 1.00 47.53 78 GLN A N 1
ATOM 620 C CA . GLN A 1 78 ? -40.846 4.959 50.071 1.00 47.53 78 GLN A CA 1
ATOM 621 C C . GLN A 1 78 ? -39.476 4.379 50.417 1.00 47.53 78 GLN A C 1
ATOM 623 O O . GLN A 1 78 ? -38.543 4.469 49.621 1.00 47.53 78 GLN A O 1
ATOM 628 N N . GLU A 1 79 ? -39.370 3.827 51.631 1.00 42.03 79 GLU A N 1
ATOM 629 C CA . GLU A 1 79 ? -38.159 3.216 52.177 1.00 42.03 79 GLU A CA 1
ATOM 630 C C . GLU A 1 79 ? -37.509 2.268 51.166 1.00 42.03 79 GLU A C 1
ATOM 632 O O . GLU A 1 79 ? -38.137 1.343 50.645 1.00 42.03 79 GLU A O 1
ATOM 637 N N . VAL A 1 80 ? -36.226 2.510 50.902 1.00 48.81 80 VAL A N 1
ATOM 638 C CA . VAL A 1 80 ? -35.421 1.722 49.975 1.00 48.81 80 VAL A CA 1
ATOM 639 C C . VAL A 1 80 ? -35.179 0.349 50.603 1.00 48.81 80 VAL A C 1
ATOM 641 O O . VAL A 1 80 ? -34.228 0.154 51.358 1.00 48.81 80 VAL A O 1
ATOM 644 N N . GLN A 1 81 ? -36.051 -0.620 50.325 1.00 43.91 81 GLN A N 1
ATOM 645 C CA . GLN A 1 81 ? -35.764 -2.007 50.672 1.00 43.91 81 GLN A CA 1
ATOM 646 C C . GLN A 1 81 ? -34.564 -2.482 49.850 1.00 43.91 81 GLN A C 1
ATOM 648 O O . GLN A 1 81 ? -34.507 -2.339 48.625 1.00 43.91 81 GLN A O 1
ATOM 653 N N . PHE A 1 82 ? -33.576 -3.020 50.559 1.00 46.59 82 PHE A N 1
ATOM 654 C CA . PHE A 1 82 ? -32.325 -3.519 50.009 1.00 46.59 82 PHE A CA 1
ATOM 655 C C . PHE A 1 82 ? -32.590 -4.837 49.270 1.00 46.59 82 PHE A C 1
ATOM 657 O O . PHE A 1 82 ? -32.370 -5.922 49.795 1.00 46.59 82 PHE A O 1
ATOM 664 N N . ILE A 1 83 ? -33.118 -4.751 48.052 1.00 49.03 83 ILE A N 1
ATOM 665 C CA . ILE A 1 83 ? -33.188 -5.900 47.152 1.00 49.03 83 ILE A CA 1
ATOM 666 C C . ILE A 1 83 ? -31.808 -5.989 46.501 1.00 49.03 83 ILE A C 1
ATOM 668 O O . ILE A 1 83 ? -31.526 -5.288 45.528 1.00 49.03 83 ILE A O 1
ATOM 672 N N . SER A 1 84 ? -30.924 -6.795 47.093 1.00 50.25 84 SER A N 1
ATOM 673 C CA . SER A 1 84 ? -29.574 -7.073 46.577 1.00 50.25 84 SER A CA 1
ATOM 674 C C . SER A 1 84 ? -29.588 -7.645 45.156 1.00 50.25 84 SER A C 1
ATOM 676 O O . SER A 1 84 ? -28.591 -7.544 44.449 1.00 50.25 84 SER A O 1
ATOM 678 N N . ASP A 1 85 ? -30.738 -8.170 44.729 1.00 50.44 85 ASP A N 1
ATOM 679 C CA . ASP A 1 85 ? -30.866 -9.012 43.544 1.00 50.44 85 ASP A CA 1
ATOM 680 C C . ASP A 1 85 ? -31.734 -8.360 42.454 1.00 50.44 85 ASP A C 1
ATOM 682 O O . ASP A 1 85 ? -32.278 -9.061 41.601 1.00 50.44 85 ASP A O 1
ATOM 686 N N . TYR A 1 86 ? -31.891 -7.023 42.448 1.00 50.41 86 TYR A N 1
ATOM 687 C CA . TYR A 1 86 ? -32.506 -6.336 41.299 1.00 50.41 86 TYR A CA 1
ATOM 688 C C . TYR A 1 86 ? -31.527 -6.306 40.119 1.00 50.41 86 TYR A C 1
ATOM 690 O O . TYR A 1 86 ? -30.955 -5.274 39.762 1.00 50.41 86 TYR A O 1
ATOM 698 N N . CYS A 1 87 ? -31.326 -7.474 39.524 1.00 52.28 87 CYS A N 1
ATOM 699 C CA . CYS A 1 87 ? -30.913 -7.615 38.145 1.00 52.28 87 CYS A CA 1
ATOM 700 C C . CYS A 1 87 ? -32.145 -7.227 37.326 1.00 52.28 87 CYS A C 1
ATOM 702 O O . CYS A 1 87 ? -33.134 -7.957 37.348 1.00 52.28 87 CYS A O 1
ATOM 704 N N . GLY A 1 88 ? -32.135 -6.056 36.675 1.00 54.69 88 GLY A N 1
ATOM 705 C CA . GLY A 1 88 ? -33.210 -5.707 35.737 1.00 54.69 88 GLY A CA 1
ATOM 706 C C . GLY A 1 88 ? -33.460 -6.874 34.776 1.00 54.69 88 GLY A C 1
ATOM 707 O O . GLY A 1 88 ? -32.515 -7.612 34.496 1.00 54.69 88 GLY A O 1
ATOM 708 N N . GLU A 1 89 ? -34.702 -7.040 34.310 1.00 52.03 89 GLU A N 1
ATOM 709 C CA . GLU A 1 89 ? -35.198 -8.248 33.615 1.00 52.03 89 GLU A CA 1
ATOM 710 C C . GLU A 1 89 ? -34.287 -8.797 32.499 1.00 52.03 89 GLU A C 1
ATOM 712 O O . GLU A 1 89 ? -34.343 -9.989 32.223 1.00 52.03 89 GLU A O 1
ATOM 717 N N . ASP A 1 90 ? -33.378 -7.985 31.948 1.00 56.44 90 ASP A N 1
ATOM 718 C CA . ASP A 1 90 ? -32.508 -8.351 30.830 1.00 56.44 90 ASP A CA 1
ATOM 719 C C . ASP A 1 90 ? -30.988 -8.126 31.055 1.00 56.44 90 ASP A C 1
ATOM 721 O O . ASP A 1 90 ? -30.212 -8.088 30.102 1.00 56.44 90 ASP A O 1
ATOM 725 N N . GLY A 1 91 ? -30.504 -7.928 32.289 1.00 57.34 91 GLY A N 1
ATOM 726 C CA . GLY A 1 91 ? -29.050 -7.829 32.557 1.00 57.34 91 GLY A CA 1
ATOM 727 C C . GLY A 1 91 ? -28.335 -6.593 31.971 1.00 57.34 91 GLY A C 1
ATOM 728 O O . GLY A 1 91 ? -27.111 -6.488 32.040 1.00 57.34 91 GLY A O 1
ATOM 729 N N . PHE A 1 92 ? -29.077 -5.625 31.427 1.00 56.84 92 PHE A N 1
ATOM 730 C CA . PHE A 1 92 ? -28.524 -4.389 30.856 1.00 56.84 92 PHE A CA 1
ATOM 731 C C . PHE A 1 92 ? -28.032 -3.375 31.899 1.00 56.84 92 PHE A C 1
ATOM 733 O O . PHE A 1 92 ? -27.226 -2.498 31.573 1.00 56.84 92 PHE A O 1
ATOM 740 N N . LEU A 1 93 ? -28.524 -3.463 33.138 1.00 57.53 93 LEU A N 1
ATOM 741 C CA . LEU A 1 93 ? -28.299 -2.465 34.180 1.00 57.53 93 LEU A CA 1
ATOM 742 C C . LEU A 1 93 ? -27.732 -3.101 35.454 1.00 57.53 93 LEU A C 1
ATOM 744 O O . LEU A 1 93 ? -28.389 -3.941 36.064 1.00 57.53 93 LEU A O 1
ATOM 748 N N . THR A 1 94 ? -26.554 -2.645 35.889 1.00 63.47 94 THR A N 1
ATOM 749 C CA . THR A 1 94 ? -25.937 -3.052 37.168 1.00 63.47 94 THR A CA 1
ATOM 750 C C . THR A 1 94 ? -25.977 -1.894 38.158 1.00 63.47 94 THR A C 1
ATOM 752 O O . THR A 1 94 ? -25.653 -0.761 37.804 1.00 63.47 94 THR A O 1
ATOM 755 N N . ARG A 1 95 ? -26.367 -2.143 39.411 1.00 63.03 95 ARG A N 1
ATOM 756 C CA . ARG A 1 95 ? -26.477 -1.094 40.439 1.00 63.03 95 ARG A CA 1
ATOM 757 C C . ARG A 1 95 ? -25.102 -0.674 40.988 1.00 63.03 95 ARG A C 1
ATOM 759 O O . ARG A 1 95 ? -24.364 -1.518 41.485 1.00 63.03 95 ARG A O 1
ATOM 766 N N . ILE A 1 96 ? -24.786 0.629 40.971 1.00 60.81 96 ILE A N 1
ATOM 767 C CA . ILE A 1 96 ? -23.712 1.241 41.777 1.00 60.81 96 ILE A CA 1
ATOM 768 C C . ILE A 1 96 ? -24.342 1.913 43.001 1.00 60.81 96 ILE A C 1
ATOM 770 O O . ILE A 1 96 ? -24.848 3.035 42.926 1.00 60.81 96 ILE A O 1
ATOM 774 N N . GLY A 1 97 ? -24.265 1.255 44.154 1.00 61.34 97 GLY A N 1
ATOM 775 C CA . GLY A 1 97 ? -24.656 1.863 45.427 1.00 61.34 97 GLY A CA 1
ATOM 776 C C . GLY A 1 97 ? -26.153 2.214 45.533 1.00 61.34 97 GLY A C 1
ATOM 777 O O . GLY A 1 97 ? -26.976 1.668 44.799 1.00 61.34 97 GLY A O 1
ATOM 778 N N . PRO A 1 98 ? -26.537 3.095 46.474 1.00 54.44 98 PRO A N 1
ATOM 779 C CA . PRO A 1 98 ? -27.935 3.274 46.877 1.00 54.44 98 PRO A CA 1
ATOM 780 C C . PRO A 1 98 ? -28.843 3.992 45.862 1.00 54.44 98 PRO A C 1
ATOM 782 O O . PRO A 1 98 ? -30.039 4.070 46.111 1.00 54.44 98 PRO A O 1
ATOM 785 N N . GLY A 1 99 ? -28.338 4.482 44.722 1.00 57.31 99 GLY A N 1
ATOM 786 C CA . GLY A 1 99 ? -29.169 5.281 43.807 1.00 57.31 99 GLY A CA 1
ATOM 787 C C . GLY A 1 99 ? -28.794 5.283 42.326 1.00 57.31 99 GLY A C 1
ATOM 788 O O . GLY A 1 99 ? -29.445 5.995 41.569 1.00 57.31 99 GLY A O 1
ATOM 789 N N . GLY A 1 100 ? -27.783 4.527 41.883 1.00 63.84 100 GLY A N 1
ATOM 790 C CA . GLY A 1 100 ? -27.330 4.546 40.485 1.00 63.84 100 GLY A CA 1
ATOM 791 C C . GLY A 1 100 ? -27.401 3.182 39.803 1.00 63.84 100 GLY A C 1
ATOM 792 O O . GLY A 1 100 ? -27.019 2.177 40.395 1.00 63.84 100 GLY A O 1
ATOM 793 N N . LEU A 1 101 ? -27.836 3.143 38.543 1.00 70.31 101 LEU A N 1
ATOM 794 C CA . LEU A 1 101 ? -27.711 1.994 37.636 1.00 70.31 101 LEU A CA 1
ATOM 795 C C . LEU A 1 101 ? -26.762 2.358 36.480 1.00 70.31 101 LEU A C 1
ATOM 797 O O . LEU A 1 101 ? -26.927 3.418 35.877 1.00 70.31 101 LEU A O 1
ATOM 801 N N . ILE A 1 102 ? -25.791 1.499 36.153 1.00 75.31 102 ILE A N 1
ATOM 802 C CA . ILE A 1 102 ? -24.917 1.634 34.970 1.00 75.31 102 ILE A CA 1
ATOM 803 C C . ILE A 1 102 ? -25.522 0.884 33.801 1.00 75.31 102 ILE A C 1
ATOM 805 O O . ILE A 1 102 ? -25.882 -0.279 33.955 1.00 75.31 102 ILE A O 1
ATOM 809 N N . ASN A 1 103 ? -25.501 1.491 32.618 1.00 78.38 103 ASN A N 1
ATOM 810 C CA . ASN A 1 103 ? -25.706 0.772 31.367 1.00 78.38 103 ASN A CA 1
ATOM 811 C C . ASN A 1 103 ? -24.465 -0.062 30.993 1.00 78.38 103 ASN A C 1
ATOM 813 O O . ASN A 1 103 ? -23.485 0.466 30.461 1.00 78.38 103 ASN A O 1
ATOM 817 N N . MET A 1 104 ? -24.513 -1.368 31.269 1.00 80.69 104 MET A N 1
ATOM 818 C CA . MET A 1 104 ? -23.412 -2.290 30.974 1.00 80.69 104 MET A CA 1
ATOM 819 C C . MET A 1 104 ? -23.247 -2.531 29.474 1.00 80.69 104 MET A C 1
ATOM 821 O O . MET A 1 104 ? -22.116 -2.609 29.006 1.00 80.69 104 MET A O 1
ATOM 825 N N . ALA A 1 105 ? -24.336 -2.587 28.701 1.00 80.94 105 ALA A N 1
ATOM 826 C CA . ALA A 1 105 ? -24.251 -2.765 27.248 1.00 80.94 105 ALA A CA 1
ATOM 827 C C . ALA A 1 105 ? -23.481 -1.620 26.585 1.00 80.94 105 ALA A C 1
ATOM 829 O O . ALA A 1 105 ? -22.560 -1.863 25.811 1.00 80.94 105 ALA A O 1
ATOM 830 N N . LYS A 1 106 ? -23.766 -0.376 26.985 1.00 84.06 106 LYS A N 1
ATOM 831 C CA . LYS A 1 106 ? -23.017 0.802 26.531 1.00 84.06 106 LYS A CA 1
ATOM 832 C C . LYS A 1 106 ? -21.523 0.696 26.852 1.00 84.06 106 LYS A C 1
ATOM 834 O O . LYS A 1 106 ? -20.684 1.053 26.027 1.00 84.06 106 LYS A O 1
ATOM 839 N N . LEU A 1 107 ? -21.190 0.220 28.053 1.00 84.38 107 LEU A N 1
ATOM 840 C CA . LEU A 1 107 ? -19.804 0.034 28.476 1.00 84.38 107 LEU A CA 1
ATOM 841 C C . LEU A 1 107 ? -19.107 -1.059 27.654 1.00 84.38 107 LEU A C 1
ATOM 843 O O . LEU A 1 107 ? -17.977 -0.847 27.222 1.00 84.38 107 LEU A O 1
ATOM 847 N N . TYR A 1 108 ? -19.776 -2.185 27.394 1.00 88.50 108 TYR A N 1
ATOM 848 C CA . TYR A 1 108 ? -19.235 -3.260 26.561 1.00 88.50 108 TYR A CA 1
ATOM 849 C C . TYR A 1 108 ? -19.026 -2.822 25.107 1.00 88.50 108 TYR A C 1
ATOM 851 O O . TYR A 1 108 ? -17.953 -3.069 24.564 1.00 88.50 108 TYR A O 1
ATOM 859 N N . GLU A 1 109 ? -19.988 -2.124 24.498 1.00 89.12 109 GLU A N 1
ATOM 860 C CA . GLU A 1 109 ? -19.858 -1.586 23.134 1.00 89.12 109 GLU A CA 1
ATOM 861 C C . GLU A 1 109 ? -18.685 -0.595 23.028 1.00 89.12 109 GLU A C 1
ATOM 863 O O . GLU A 1 109 ? -17.837 -0.712 22.143 1.00 89.12 109 GLU A O 1
ATOM 868 N N . ALA A 1 110 ? -18.565 0.345 23.974 1.00 90.25 110 ALA A N 1
ATOM 869 C CA . ALA A 1 110 ? -17.435 1.274 24.004 1.00 90.25 110 ALA A CA 1
ATOM 870 C C . ALA A 1 110 ? -16.096 0.545 24.228 1.00 90.25 110 ALA A C 1
ATOM 872 O O . ALA A 1 110 ? -15.084 0.884 23.609 1.00 90.25 110 ALA A O 1
ATOM 873 N N . HIS A 1 111 ? -16.084 -0.480 25.085 1.00 90.50 111 HIS A N 1
ATOM 874 C CA . HIS A 1 111 ? -14.897 -1.288 25.346 1.00 90.50 111 HIS A CA 1
ATOM 875 C C . HIS A 1 111 ? -14.445 -2.074 24.110 1.00 90.50 111 HIS A C 1
ATOM 877 O O . HIS A 1 111 ? -13.244 -2.164 23.872 1.00 90.50 111 HIS A O 1
ATOM 883 N N . GLN A 1 112 ? -15.367 -2.581 23.285 1.00 92.19 112 GLN A N 1
ATOM 884 C CA . GLN A 1 112 ? -15.027 -3.253 22.025 1.00 92.19 112 GLN A CA 1
ATOM 885 C C . GLN A 1 112 ? -14.262 -2.330 21.068 1.00 92.19 112 GLN A C 1
ATOM 887 O O . GLN A 1 112 ? -13.270 -2.755 20.473 1.00 92.19 112 GLN A O 1
ATOM 892 N N . ILE A 1 113 ? -14.662 -1.058 20.960 1.00 91.62 113 ILE A N 1
ATOM 893 C CA . ILE A 1 113 ? -13.950 -0.083 20.120 1.00 91.62 113 ILE A CA 1
ATOM 894 C C . ILE A 1 113 ? -12.554 0.196 20.676 1.00 91.62 113 ILE A C 1
ATOM 896 O O . ILE A 1 113 ? -11.579 0.196 19.925 1.00 91.62 113 ILE A O 1
ATOM 900 N N . ILE A 1 114 ? -12.439 0.396 21.991 1.00 92.50 114 ILE A N 1
ATOM 901 C CA . ILE A 1 114 ? -11.142 0.621 22.644 1.00 92.50 114 ILE A CA 1
ATOM 902 C C . ILE A 1 114 ? -10.227 -0.592 22.447 1.00 92.50 114 ILE A C 1
ATOM 904 O O . ILE A 1 114 ? -9.068 -0.424 22.081 1.00 92.50 114 ILE A O 1
ATOM 908 N N . HIS A 1 115 ? -10.746 -1.808 22.609 1.00 93.06 115 HIS A N 1
ATOM 909 C CA . HIS A 1 115 ? -9.996 -3.039 22.371 1.00 93.06 115 HIS A CA 1
ATOM 910 C C . HIS A 1 115 ? -9.527 -3.144 20.913 1.00 93.06 115 HIS A C 1
ATOM 912 O O . HIS A 1 115 ? -8.381 -3.505 20.646 1.00 93.06 115 HIS A O 1
ATOM 918 N N . ARG A 1 116 ? -10.381 -2.774 19.950 1.00 90.94 116 ARG A N 1
ATOM 919 C CA . ARG A 1 116 ? -10.005 -2.725 18.530 1.00 90.94 116 ARG A CA 1
ATOM 920 C C . ARG A 1 116 ? -8.881 -1.713 18.288 1.00 90.94 116 ARG A C 1
ATOM 922 O O . ARG A 1 116 ? -7.942 -2.039 17.573 1.00 90.94 116 ARG A O 1
ATOM 929 N N . ILE A 1 117 ? -8.911 -0.541 18.931 1.00 92.19 117 ILE A N 1
ATOM 930 C CA . ILE A 1 117 ? -7.799 0.428 18.904 1.00 92.19 117 ILE A CA 1
ATOM 931 C C . ILE A 1 117 ? -6.515 -0.188 19.482 1.00 92.19 117 ILE A C 1
ATOM 933 O O . ILE A 1 117 ? -5.448 -0.067 18.878 1.00 92.19 117 ILE A O 1
ATOM 937 N N . SER A 1 118 ? -6.608 -0.877 20.621 1.00 91.69 118 SER A N 1
ATOM 938 C CA . SER A 1 118 ? -5.464 -1.536 21.260 1.00 91.69 118 SER A CA 1
ATOM 939 C C . SER A 1 118 ? -4.789 -2.561 20.349 1.00 91.69 118 SER A C 1
ATOM 941 O O . SER A 1 118 ? -3.562 -2.602 20.327 1.00 91.69 118 SER A O 1
ATOM 943 N N . MET A 1 119 ? -5.549 -3.304 19.537 1.00 90.31 119 MET A N 1
ATOM 944 C CA . MET A 1 119 ? -4.986 -4.265 18.576 1.00 90.31 119 MET A CA 1
ATOM 945 C C . MET A 1 119 ? -4.034 -3.601 17.568 1.00 90.31 119 MET A C 1
ATOM 947 O O . MET A 1 119 ? -2.986 -4.160 17.255 1.00 90.31 119 MET A O 1
ATOM 951 N N . PHE A 1 120 ? -4.342 -2.389 17.089 1.00 91.19 120 PHE A N 1
ATOM 952 C CA . PHE A 1 120 ? -3.444 -1.659 16.180 1.00 91.19 120 PHE A CA 1
ATOM 953 C C . PHE A 1 120 ? -2.156 -1.214 16.871 1.00 91.19 120 PHE A C 1
ATOM 955 O O . PHE A 1 120 ? -1.081 -1.255 16.273 1.00 91.19 120 PHE A O 1
ATOM 962 N N . HIS A 1 121 ? -2.249 -0.803 18.137 1.00 90.06 121 HIS A N 1
ATOM 963 C CA . HIS A 1 121 ? -1.075 -0.436 18.923 1.00 90.06 121 HIS A CA 1
ATOM 964 C C . HIS A 1 121 ? -0.184 -1.643 19.228 1.00 90.06 121 HIS A C 1
ATOM 966 O O . HIS A 1 121 ? 1.036 -1.530 19.132 1.00 90.06 121 HIS A O 1
ATOM 972 N N . GLU A 1 122 ? -0.779 -2.789 19.560 1.00 89.12 122 GLU A N 1
ATOM 973 C CA . GLU A 1 122 ? -0.049 -4.039 19.781 1.00 89.12 122 GLU A CA 1
ATOM 974 C C . GLU A 1 122 ? 0.657 -4.497 18.505 1.00 89.12 122 GLU A C 1
ATOM 976 O O . GLU A 1 122 ? 1.858 -4.760 18.521 1.00 89.12 122 GLU A O 1
ATOM 981 N N . HIS A 1 123 ? -0.055 -4.491 17.379 1.00 88.25 123 HIS A N 1
ATOM 982 C CA . HIS A 1 123 ? 0.511 -4.804 16.074 1.00 88.25 123 HIS A CA 1
ATOM 983 C C . HIS A 1 123 ? 1.709 -3.900 15.732 1.00 88.25 123 HIS A C 1
ATOM 985 O O . HIS A 1 123 ? 2.773 -4.390 15.355 1.00 88.25 123 HIS A O 1
ATOM 991 N N . TYR A 1 124 ? 1.580 -2.584 15.935 1.00 87.31 124 TYR A N 1
ATOM 992 C CA . TYR A 1 124 ? 2.690 -1.645 15.751 1.00 87.31 124 TYR A CA 1
ATOM 993 C C . TYR A 1 124 ? 3.884 -1.966 16.665 1.00 87.31 124 TYR A C 1
ATOM 995 O O . TYR A 1 124 ? 5.031 -1.931 16.220 1.00 87.31 124 TYR A O 1
ATOM 1003 N N . ALA A 1 125 ? 3.632 -2.292 17.936 1.00 86.62 125 ALA A N 1
ATOM 1004 C CA . ALA A 1 125 ? 4.685 -2.612 18.896 1.00 86.62 125 ALA A CA 1
ATOM 1005 C C . ALA A 1 125 ? 5.451 -3.890 18.516 1.00 86.62 125 ALA A C 1
ATOM 1007 O O . ALA A 1 125 ? 6.679 -3.913 18.609 1.00 86.62 125 ALA A O 1
ATOM 1008 N N . ILE A 1 126 ? 4.747 -4.927 18.048 1.00 84.75 126 ILE A N 1
ATOM 1009 C CA . ILE A 1 126 ? 5.357 -6.169 17.548 1.00 84.75 126 ILE A CA 1
ATOM 1010 C C . ILE A 1 126 ? 6.272 -5.864 16.356 1.00 84.75 126 ILE A C 1
ATOM 1012 O O . ILE A 1 126 ? 7.420 -6.308 16.324 1.00 84.75 126 ILE A O 1
ATOM 1016 N N . GLN A 1 127 ? 5.799 -5.060 15.404 1.00 78.94 127 GLN A N 1
ATOM 1017 C CA . GLN A 1 127 ? 6.587 -4.695 14.227 1.00 78.94 127 GLN A CA 1
ATOM 1018 C C . GLN A 1 127 ? 7.827 -3.876 14.579 1.00 78.94 127 GLN A C 1
ATOM 1020 O O . GLN A 1 127 ? 8.908 -4.139 14.055 1.00 78.94 127 GLN A O 1
ATOM 1025 N N . ASP A 1 128 ? 7.703 -2.901 15.480 1.00 80.69 128 ASP A N 1
ATOM 1026 C CA . ASP A 1 128 ? 8.843 -2.091 15.908 1.00 80.69 128 ASP A CA 1
ATOM 1027 C C . ASP A 1 128 ? 9.943 -2.961 16.542 1.00 80.69 128 ASP A C 1
ATOM 1029 O O . ASP A 1 128 ? 11.126 -2.800 16.233 1.00 80.69 128 ASP A O 1
ATOM 1033 N N . GLN A 1 129 ? 9.558 -3.967 17.334 1.00 81.19 129 GLN A N 1
ATOM 1034 C CA . GLN A 1 129 ? 10.495 -4.950 17.881 1.00 81.19 129 GLN A CA 1
ATOM 1035 C C . GLN A 1 129 ? 11.163 -5.801 16.792 1.00 81.19 129 GLN A C 1
ATOM 1037 O O . GLN A 1 129 ? 12.375 -6.018 16.855 1.00 81.19 129 GLN A O 1
ATOM 1042 N N . GLN A 1 130 ? 10.415 -6.261 15.784 1.00 74.25 130 GLN A N 1
ATOM 1043 C CA . GLN A 1 130 ? 10.966 -7.045 14.670 1.00 74.25 130 GLN A CA 1
ATOM 1044 C C . GLN A 1 130 ? 11.965 -6.239 13.834 1.00 74.25 130 GLN A C 1
ATOM 1046 O O . GLN A 1 130 ? 13.049 -6.730 13.525 1.00 74.25 130 GLN A O 1
ATOM 1051 N N . LEU A 1 131 ? 11.666 -4.973 13.533 1.00 69.62 131 LEU A N 1
ATOM 1052 C CA . LEU A 1 131 ? 12.597 -4.087 12.830 1.00 69.62 131 LEU A CA 1
ATOM 1053 C C . LEU A 1 131 ? 13.894 -3.869 13.616 1.00 69.62 131 LEU A C 1
ATOM 1055 O O . LEU A 1 131 ? 14.977 -3.911 13.032 1.00 69.62 131 LEU A O 1
ATOM 1059 N N . GLN A 1 132 ? 13.807 -3.688 14.935 1.00 69.12 132 GLN A N 1
ATOM 1060 C CA . GLN A 1 132 ? 14.991 -3.565 15.790 1.00 69.12 132 GLN A CA 1
ATOM 1061 C C . GLN A 1 132 ? 15.821 -4.859 15.848 1.00 69.12 132 GLN A C 1
ATOM 1063 O O . GLN A 1 132 ? 17.036 -4.795 16.045 1.00 69.12 132 GLN A O 1
ATOM 1068 N N . GLN A 1 133 ? 15.198 -6.032 15.694 1.00 66.69 133 GLN A N 1
ATOM 1069 C CA . GLN A 1 133 ? 15.901 -7.316 15.596 1.00 66.69 133 GLN A CA 1
ATOM 1070 C C . GLN A 1 133 ? 16.565 -7.488 14.226 1.00 66.69 133 GLN A C 1
ATOM 1072 O O . GLN A 1 133 ? 17.744 -7.835 14.166 1.00 66.69 133 GLN A O 1
ATOM 1077 N N . HIS A 1 134 ? 15.864 -7.173 13.135 1.00 62.09 134 HIS A N 1
ATOM 1078 C CA . HIS A 1 134 ? 16.431 -7.252 11.790 1.00 62.09 134 HIS A CA 1
ATOM 1079 C C . HIS A 1 134 ? 17.611 -6.298 11.605 1.00 62.09 134 HIS A C 1
ATOM 1081 O O . HIS A 1 134 ? 18.639 -6.734 11.105 1.00 62.09 134 HIS A O 1
ATOM 1087 N N . GLN A 1 135 ? 17.543 -5.059 12.109 1.00 58.38 135 GLN A N 1
ATOM 1088 C CA . GLN A 1 135 ? 18.676 -4.115 12.089 1.00 58.38 135 GLN A CA 1
ATOM 1089 C C . GLN A 1 135 ? 19.923 -4.615 12.835 1.00 58.38 135 GLN A C 1
ATOM 1091 O O . GLN A 1 135 ? 21.028 -4.162 12.554 1.00 58.38 135 GLN A O 1
ATOM 1096 N N . LYS A 1 136 ? 19.772 -5.536 13.793 1.00 56.22 136 LYS A N 1
ATOM 1097 C CA . LYS A 1 136 ? 20.908 -6.178 14.475 1.00 56.22 136 LYS A CA 1
ATOM 1098 C C . LYS A 1 136 ? 21.454 -7.376 13.693 1.00 56.22 136 LYS A C 1
ATOM 1100 O O . LYS A 1 136 ? 22.619 -7.719 13.865 1.00 56.22 136 LYS A O 1
ATOM 1105 N N . ASN A 1 137 ? 20.633 -7.974 12.829 1.00 51.91 137 ASN A N 1
ATOM 1106 C CA . ASN A 1 137 ? 20.951 -9.159 12.032 1.00 51.91 137 ASN A CA 1
ATOM 1107 C C . ASN A 1 137 ? 21.325 -8.850 10.567 1.00 51.91 137 ASN A C 1
ATOM 1109 O O . ASN A 1 137 ? 21.723 -9.770 9.858 1.00 51.91 137 ASN A O 1
ATOM 1113 N N . THR A 1 138 ? 21.272 -7.589 10.110 1.00 47.78 138 THR A N 1
ATOM 1114 C CA . THR A 1 138 ? 21.606 -7.169 8.727 1.00 47.78 138 THR A CA 1
ATOM 1115 C C . THR A 1 138 ? 23.044 -7.465 8.281 1.00 47.78 138 THR A C 1
ATOM 1117 O O . THR A 1 138 ? 23.381 -7.206 7.133 1.00 47.78 138 THR A O 1
ATOM 1120 N N . ASN A 1 139 ? 23.896 -8.035 9.138 1.00 42.69 139 ASN A N 1
ATOM 1121 C CA . ASN A 1 139 ? 25.213 -8.524 8.725 1.00 42.69 139 ASN A CA 1
ATOM 1122 C C . ASN A 1 139 ? 25.155 -9.844 7.938 1.00 42.69 139 ASN A C 1
ATOM 1124 O O . ASN A 1 139 ? 26.159 -10.220 7.343 1.00 42.69 139 ASN A O 1
ATOM 1128 N N . ASN A 1 140 ? 24.007 -10.525 7.904 1.00 39.59 140 ASN A N 1
ATOM 1129 C CA . ASN A 1 140 ? 23.834 -11.746 7.128 1.00 39.59 140 ASN A CA 1
ATOM 1130 C C . ASN A 1 140 ? 22.700 -11.541 6.122 1.00 39.59 140 ASN A C 1
ATOM 1132 O O . ASN A 1 140 ? 21.541 -11.830 6.414 1.00 39.59 140 ASN A O 1
ATOM 1136 N N . ILE A 1 141 ? 23.035 -11.065 4.919 1.00 43.03 141 ILE A N 1
ATOM 1137 C CA . ILE A 1 141 ? 22.215 -11.381 3.747 1.00 43.03 141 ILE A CA 1
ATOM 1138 C C . ILE A 1 141 ? 22.227 -12.905 3.669 1.00 43.03 141 ILE A C 1
ATOM 1140 O O . ILE A 1 141 ? 23.257 -13.503 3.355 1.00 43.03 141 ILE A O 1
ATOM 1144 N N . VAL A 1 142 ? 21.112 -13.543 4.022 1.00 39.91 142 VAL A N 1
ATOM 1145 C CA . VAL A 1 142 ? 20.925 -14.963 3.746 1.00 39.91 142 VAL A CA 1
ATOM 1146 C C . VAL A 1 142 ? 20.745 -15.048 2.239 1.00 39.91 142 VAL A C 1
ATOM 1148 O O . VAL A 1 142 ? 19.641 -14.954 1.709 1.00 39.91 142 VAL A O 1
ATOM 1151 N N . ILE A 1 143 ? 21.867 -15.160 1.527 1.00 39.28 143 ILE A N 1
ATOM 1152 C CA . ILE A 1 143 ? 21.863 -15.782 0.213 1.00 39.28 143 ILE A CA 1
ATOM 1153 C C . ILE A 1 143 ? 21.205 -17.129 0.478 1.00 39.28 143 ILE A C 1
ATOM 1155 O O . ILE A 1 143 ? 21.728 -17.926 1.257 1.00 39.28 143 ILE A O 1
ATOM 1159 N N . VAL A 1 144 ? 20.019 -17.345 -0.086 1.00 40.94 144 VAL A N 1
ATOM 1160 C CA . VAL A 1 144 ? 19.438 -18.681 -0.153 1.00 40.94 144 VAL A CA 1
ATOM 1161 C C . VAL A 1 144 ? 20.407 -19.470 -1.020 1.00 40.94 144 VAL A C 1
ATOM 1163 O O . VAL A 1 144 ? 20.306 -19.481 -2.247 1.00 40.94 144 VAL A O 1
ATOM 1166 N N . GLU A 1 145 ? 21.432 -20.038 -0.390 1.00 33.91 145 GLU A N 1
ATOM 1167 C CA . GLU A 1 145 ? 22.324 -20.977 -1.027 1.00 33.91 145 GLU A CA 1
ATOM 1168 C C . GLU A 1 145 ? 21.425 -22.149 -1.399 1.00 33.91 145 GLU A C 1
ATOM 1170 O O . GLU A 1 145 ? 21.041 -22.965 -0.562 1.00 33.91 145 GLU A O 1
ATOM 1175 N N . SER A 1 146 ? 21.025 -22.174 -2.671 1.00 36.41 146 SER A N 1
ATOM 1176 C CA . SER A 1 146 ? 20.436 -23.337 -3.319 1.00 36.41 146 SER A CA 1
ATOM 1177 C C . SER A 1 146 ? 21.510 -24.421 -3.370 1.00 36.41 146 SER A C 1
ATOM 1179 O O . SER A 1 146 ? 22.060 -24.742 -4.423 1.00 36.41 146 SER A O 1
ATOM 1181 N N . TYR A 1 147 ? 21.873 -24.960 -2.210 1.00 34.41 147 TYR A N 1
ATOM 1182 C CA . TYR A 1 147 ? 22.620 -26.194 -2.127 1.00 34.41 147 TYR A CA 1
ATOM 1183 C C . TYR A 1 147 ? 21.684 -27.287 -2.609 1.00 34.41 147 TYR A C 1
ATOM 1185 O O . TYR A 1 147 ? 20.790 -27.697 -1.881 1.00 34.41 147 TYR A O 1
ATOM 1193 N N . ASN A 1 148 ? 21.845 -27.667 -3.877 1.00 40.38 148 ASN A N 1
ATOM 1194 C CA . ASN A 1 148 ? 22.242 -29.001 -4.348 1.00 40.38 148 ASN A CA 1
ATOM 1195 C C . ASN A 1 148 ? 21.837 -30.257 -3.547 1.00 40.38 148 ASN A C 1
ATOM 1197 O O . ASN A 1 148 ? 22.441 -31.307 -3.749 1.00 40.38 148 ASN A O 1
ATOM 1201 N N . ASN A 1 149 ? 20.810 -30.209 -2.709 1.00 35.91 149 ASN A N 1
ATOM 1202 C CA . ASN A 1 149 ? 20.293 -31.364 -2.006 1.00 35.91 149 ASN A CA 1
ATOM 1203 C C . ASN A 1 149 ? 18.884 -31.668 -2.499 1.00 35.91 149 ASN A C 1
ATOM 1205 O O . ASN A 1 149 ? 17.900 -31.043 -2.124 1.00 35.91 149 ASN A O 1
ATOM 1209 N N . GLU A 1 150 ? 18.881 -32.705 -3.331 1.00 38.84 150 GLU A N 1
ATOM 1210 C CA . GLU A 1 150 ? 17.824 -33.700 -3.447 1.00 38.84 150 GLU A CA 1
ATOM 1211 C C . GLU A 1 150 ? 16.619 -33.286 -4.298 1.00 38.84 150 GLU A C 1
ATOM 1213 O O . GLU A 1 150 ? 15.626 -32.708 -3.867 1.00 38.84 150 GLU A O 1
ATOM 1218 N N . TYR A 1 151 ? 16.733 -33.722 -5.554 1.00 43.34 151 TYR A N 1
ATOM 1219 C CA . TYR A 1 151 ? 15.734 -33.887 -6.609 1.00 43.34 151 TYR A CA 1
ATOM 1220 C C . TYR A 1 151 ? 14.444 -34.648 -6.206 1.00 43.34 151 TYR A C 1
ATOM 1222 O O . TYR A 1 151 ? 13.782 -35.196 -7.081 1.00 43.34 151 TYR A O 1
ATOM 1230 N N . ASP A 1 152 ? 14.064 -34.694 -4.927 1.00 39.81 152 ASP A N 1
ATOM 1231 C CA . ASP A 1 152 ? 12.984 -35.559 -4.432 1.00 39.81 152 ASP A CA 1
ATOM 1232 C C . ASP A 1 152 ? 11.933 -34.851 -3.551 1.00 39.81 152 ASP A C 1
ATOM 1234 O O . ASP A 1 152 ? 10.955 -35.476 -3.156 1.00 39.81 152 ASP A O 1
ATOM 1238 N N . SER A 1 153 ? 12.057 -33.538 -3.289 1.00 40.41 153 SER A N 1
ATOM 1239 C CA . SER A 1 153 ? 11.055 -32.784 -2.496 1.00 40.41 153 SER A CA 1
ATOM 1240 C C . SER A 1 153 ? 10.255 -31.732 -3.282 1.00 40.41 153 SER A C 1
ATOM 1242 O O . SER A 1 153 ? 9.329 -31.134 -2.742 1.00 40.41 153 SER A O 1
ATOM 1244 N N . PHE A 1 154 ? 10.560 -31.502 -4.565 1.00 42.84 154 PHE A N 1
ATOM 1245 C CA . PHE A 1 154 ? 9.952 -30.406 -5.346 1.00 42.84 154 PHE A CA 1
ATOM 1246 C C . PHE A 1 154 ? 8.550 -30.719 -5.908 1.00 42.84 154 PHE A C 1
ATOM 1248 O O . PHE A 1 154 ? 7.893 -29.848 -6.467 1.00 42.84 154 PHE A O 1
ATOM 1255 N N . LEU A 1 155 ? 8.071 -31.961 -5.793 1.00 41.00 155 LEU A N 1
ATOM 1256 C CA . LEU A 1 155 ? 6.786 -32.381 -6.373 1.00 41.00 155 LEU A CA 1
ATOM 1257 C C . LEU A 1 155 ? 5.594 -32.295 -5.401 1.00 41.00 155 LEU A C 1
ATOM 1259 O O . LEU A 1 155 ? 4.500 -32.713 -5.775 1.00 41.00 155 LEU A O 1
ATOM 1263 N N . GLY A 1 156 ? 5.785 -31.790 -4.175 1.00 41.94 156 GLY A N 1
ATOM 1264 C CA . GLY A 1 156 ? 4.763 -31.858 -3.120 1.00 41.94 156 GLY A CA 1
ATOM 1265 C C . GLY A 1 156 ? 4.463 -30.573 -2.346 1.00 41.94 156 GLY A C 1
ATOM 1266 O O . GLY A 1 156 ? 3.444 -30.538 -1.662 1.00 41.94 156 GLY A O 1
ATOM 1267 N N . GLU A 1 157 ? 5.288 -29.529 -2.434 1.00 48.50 157 GLU A N 1
ATOM 1268 C CA . GLU A 1 157 ? 4.957 -28.234 -1.830 1.00 48.50 157 GLU A CA 1
ATOM 1269 C C . GLU A 1 157 ? 4.141 -27.427 -2.839 1.00 48.50 157 GLU A C 1
ATOM 1271 O O . GLU A 1 157 ? 4.646 -27.046 -3.896 1.00 48.50 157 GLU A O 1
ATOM 1276 N N . GLU A 1 158 ? 2.851 -27.234 -2.546 1.00 45.94 158 GLU A N 1
ATOM 1277 C CA . GLU A 1 158 ? 1.983 -26.320 -3.289 1.00 45.94 158 GLU A CA 1
ATOM 1278 C C . GLU A 1 158 ? 2.716 -24.979 -3.410 1.00 45.94 158 GLU A C 1
ATOM 1280 O O . GLU A 1 158 ? 2.947 -24.312 -2.401 1.00 45.94 158 GLU A O 1
ATOM 1285 N N . LEU A 1 159 ? 3.140 -24.607 -4.629 1.00 54.09 159 LEU A N 1
ATOM 1286 C CA . LEU A 1 159 ? 3.636 -23.258 -4.879 1.00 54.09 159 LEU A CA 1
ATOM 1287 C C . LEU A 1 159 ? 2.557 -22.306 -4.374 1.00 54.09 159 LEU A C 1
ATOM 1289 O O . LEU A 1 159 ? 1.414 -22.372 -4.823 1.00 54.09 159 LEU A O 1
ATOM 1293 N N . GLU A 1 160 ? 2.912 -21.456 -3.418 1.00 57.38 160 GLU A N 1
ATOM 1294 C CA . GLU A 1 160 ? 1.986 -20.454 -2.924 1.00 57.38 160 GLU A CA 1
ATOM 1295 C C . GLU A 1 160 ? 1.663 -19.531 -4.105 1.00 57.38 160 GLU A C 1
ATOM 1297 O O . GLU A 1 160 ? 2.544 -18.850 -4.642 1.00 57.38 160 GLU A O 1
ATOM 1302 N N . ASP A 1 161 ? 0.413 -19.574 -4.575 1.00 62.19 161 ASP A N 1
ATOM 1303 C CA . ASP A 1 161 ? -0.044 -18.718 -5.662 1.00 62.19 161 ASP A CA 1
ATOM 1304 C C . ASP A 1 161 ? 0.130 -17.269 -5.204 1.00 62.19 161 ASP A C 1
ATOM 1306 O O . ASP A 1 161 ? -0.582 -16.777 -4.327 1.00 62.19 161 ASP A O 1
ATOM 1310 N N . TYR A 1 162 ? 1.109 -16.575 -5.784 1.00 71.06 162 TYR A N 1
ATOM 1311 C CA . TYR A 1 162 ? 1.328 -15.159 -5.533 1.00 71.06 162 TYR A CA 1
ATOM 1312 C C . TYR A 1 162 ? 0.093 -14.368 -5.976 1.00 71.06 162 TYR A C 1
ATOM 1314 O O . TYR A 1 162 ? -0.093 -14.080 -7.158 1.00 71.06 162 TYR A O 1
ATOM 1322 N N . GLN A 1 163 ? -0.760 -14.035 -5.008 1.00 71.75 163 GLN A N 1
ATOM 1323 C CA . GLN A 1 163 ? -1.981 -13.260 -5.194 1.00 71.75 163 GLN A CA 1
ATOM 1324 C C . GLN A 1 163 ? -1.763 -11.850 -4.636 1.00 71.75 163 GLN A C 1
ATOM 1326 O O . GLN A 1 163 ? -1.957 -11.625 -3.436 1.00 71.75 163 GLN A O 1
ATOM 1331 N N . PRO A 1 164 ? -1.321 -10.888 -5.467 1.00 73.25 164 PRO A N 1
ATOM 1332 C CA . PRO A 1 164 ? -1.074 -9.535 -4.998 1.00 73.25 164 PRO A CA 1
ATOM 1333 C C . PRO A 1 164 ? -2.383 -8.873 -4.547 1.00 73.25 164 PRO A C 1
ATOM 1335 O O . PRO A 1 164 ? -3.455 -9.106 -5.109 1.00 73.25 164 PRO A O 1
ATOM 1338 N N . VAL A 1 165 ? -2.295 -8.020 -3.522 1.00 75.94 165 VAL A N 1
ATOM 1339 C CA . VAL A 1 165 ? -3.444 -7.272 -2.975 1.00 75.94 165 VAL A CA 1
ATOM 1340 C C . VAL A 1 165 ? -4.083 -6.376 -4.040 1.00 75.94 165 VAL A C 1
ATOM 1342 O O . VAL A 1 165 ? -5.300 -6.181 -4.035 1.00 75.94 165 VAL A O 1
ATOM 1345 N N . GLU A 1 166 ? -3.251 -5.853 -4.938 1.00 78.31 166 GLU A N 1
ATOM 1346 C CA . GLU A 1 166 ? -3.623 -5.106 -6.129 1.00 78.31 166 GLU A CA 1
ATOM 1347 C C . GLU A 1 166 ? -3.094 -5.875 -7.351 1.00 78.31 166 GLU A C 1
ATOM 1349 O O . GLU A 1 166 ? -1.894 -6.143 -7.426 1.00 78.31 166 GLU A O 1
ATOM 1354 N N . PRO A 1 167 ? -3.963 -6.291 -8.286 1.00 80.69 167 PRO A N 1
ATOM 1355 C CA . PRO A 1 167 ? -3.536 -7.015 -9.474 1.00 80.69 167 PRO A CA 1
ATOM 1356 C C . PRO A 1 167 ? -2.582 -6.193 -10.341 1.00 80.69 167 PRO A C 1
ATOM 1358 O O . PRO A 1 167 ? -2.805 -5.009 -10.592 1.00 80.69 167 PRO A O 1
ATOM 1361 N N . LEU A 1 168 ? -1.558 -6.850 -10.878 1.00 81.31 168 LEU A N 1
ATOM 1362 C CA . LEU A 1 168 ? -0.649 -6.233 -11.836 1.00 81.31 168 LEU A CA 1
ATOM 1363 C C . LEU A 1 168 ? -1.333 -6.146 -13.206 1.00 81.31 168 LEU A C 1
ATOM 1365 O O . LEU A 1 168 ? -1.854 -7.139 -13.711 1.00 81.31 168 LEU A O 1
ATOM 1369 N N . ARG A 1 169 ? -1.303 -4.966 -13.837 1.00 76.69 169 ARG A N 1
ATOM 1370 C CA . ARG A 1 169 ? -1.988 -4.720 -15.123 1.00 76.69 169 ARG A CA 1
ATOM 1371 C C . ARG A 1 169 ? -1.519 -5.628 -16.261 1.00 76.69 169 ARG A C 1
ATOM 1373 O O . ARG A 1 169 ? -2.322 -6.037 -17.094 1.00 76.69 169 ARG A O 1
ATOM 1380 N N . TYR A 1 170 ? -0.227 -5.949 -16.283 1.00 73.94 170 TYR A N 1
ATOM 1381 C CA . TYR A 1 170 ? 0.412 -6.790 -17.297 1.00 73.94 170 TYR A CA 1
ATOM 1382 C C . TYR A 1 170 ? 0.926 -8.101 -16.694 1.00 73.94 170 TYR A C 1
ATOM 1384 O O . TYR A 1 170 ? 2.104 -8.439 -16.825 1.00 73.94 170 TYR A O 1
ATOM 1392 N N . ASP A 1 171 ? 0.053 -8.833 -15.999 1.00 77.94 171 ASP A N 1
ATOM 1393 C CA . ASP A 1 171 ? 0.407 -10.139 -15.452 1.00 77.94 171 ASP A CA 1
ATOM 1394 C C . ASP A 1 171 ? 0.291 -11.242 -16.513 1.00 77.94 171 ASP A C 1
ATOM 1396 O O . ASP A 1 171 ? -0.797 -11.617 -16.945 1.00 77.94 171 ASP A O 1
ATOM 1400 N N . HIS A 1 172 ? 1.437 -11.771 -16.937 1.00 76.38 172 HIS A N 1
ATOM 1401 C CA . HIS A 1 172 ? 1.515 -12.932 -17.823 1.00 76.38 172 HIS A CA 1
ATOM 1402 C C . HIS A 1 172 ? 1.651 -14.259 -17.053 1.00 76.38 172 HIS A C 1
ATOM 1404 O O . HIS A 1 172 ? 1.798 -15.308 -17.676 1.00 76.38 172 HIS A O 1
ATOM 1410 N N . GLY A 1 173 ? 1.658 -14.233 -15.714 1.00 72.12 173 GLY A N 1
ATOM 1411 C CA . GLY A 1 173 ? 1.674 -15.419 -14.852 1.00 72.12 173 GLY A CA 1
ATOM 1412 C C . GLY A 1 173 ? 2.979 -16.220 -14.854 1.00 72.12 173 GLY A C 1
ATOM 1413 O O . GLY A 1 173 ? 3.028 -17.305 -14.285 1.00 72.12 173 GLY A O 1
ATOM 1414 N N . VAL A 1 174 ? 4.046 -15.713 -15.482 1.00 73.00 174 VAL A N 1
ATOM 1415 C CA . VAL A 1 174 ? 5.340 -16.414 -15.562 1.00 73.00 174 VAL A CA 1
ATOM 1416 C C . VAL A 1 174 ? 6.322 -15.779 -14.592 1.00 73.00 174 VAL A C 1
ATOM 1418 O O . VAL A 1 174 ? 6.600 -14.586 -14.681 1.00 73.00 174 VAL A O 1
ATOM 1421 N N . THR A 1 175 ? 6.903 -16.595 -13.721 1.00 73.44 175 THR A N 1
ATOM 1422 C CA . THR A 1 175 ? 7.969 -16.194 -12.802 1.00 73.44 175 THR A CA 1
ATOM 1423 C C . THR A 1 175 ? 9.217 -17.021 -13.107 1.00 73.44 175 THR A C 1
ATOM 1425 O O . THR A 1 175 ? 9.130 -18.244 -13.157 1.00 73.44 175 THR A O 1
ATOM 1428 N N . LEU A 1 176 ? 10.373 -16.384 -13.330 1.00 66.38 176 LEU A N 1
ATOM 1429 C CA . LEU A 1 176 ? 11.643 -17.091 -13.573 1.00 66.38 176 LEU A CA 1
ATOM 1430 C C . LEU A 1 176 ? 12.262 -17.632 -12.280 1.00 66.38 176 LEU A C 1
ATOM 1432 O O . LEU A 1 176 ? 13.030 -18.588 -12.322 1.00 66.38 176 LEU A O 1
ATOM 1436 N N . LEU A 1 177 ? 11.928 -17.015 -11.148 1.00 65.69 177 LEU A N 1
ATOM 1437 C CA . LEU A 1 177 ? 12.338 -17.448 -9.820 1.00 65.69 177 LEU A CA 1
ATOM 1438 C C . LEU A 1 177 ? 11.116 -18.046 -9.113 1.00 65.69 177 LEU A C 1
ATOM 1440 O O . LEU A 1 177 ? 10.178 -17.292 -8.836 1.00 65.69 177 LEU A O 1
ATOM 1444 N N . PRO A 1 178 ? 11.073 -19.366 -8.855 1.00 61.84 178 PRO A N 1
ATOM 1445 C CA . PRO A 1 178 ? 9.993 -19.944 -8.067 1.00 61.84 178 PRO A CA 1
ATOM 1446 C C . PRO A 1 178 ? 9.997 -19.278 -6.690 1.00 61.84 178 PRO A C 1
ATOM 1448 O O . PRO A 1 178 ? 11.055 -19.122 -6.085 1.00 61.84 178 PRO A O 1
ATOM 1451 N N . LEU A 1 179 ? 8.828 -18.838 -6.224 1.00 65.69 179 LEU A N 1
ATOM 1452 C CA . LEU A 1 179 ? 8.665 -18.322 -4.869 1.00 65.69 179 LEU A CA 1
ATOM 1453 C C . LEU A 1 179 ? 8.574 -19.556 -3.961 1.00 65.69 179 LEU A C 1
ATOM 1455 O O . LEU A 1 179 ? 7.585 -20.282 -4.071 1.00 65.69 179 LEU A O 1
ATOM 1459 N N . PRO A 1 180 ? 9.607 -19.881 -3.162 1.00 57.22 180 PRO A N 1
ATOM 1460 C CA . PRO A 1 180 ? 9.556 -21.049 -2.293 1.00 57.22 180 PRO A CA 1
ATOM 1461 C C . PRO A 1 180 ? 8.397 -20.890 -1.308 1.00 57.22 180 PRO A C 1
ATOM 1463 O O . PRO A 1 180 ? 8.340 -19.903 -0.569 1.00 57.22 180 PRO A O 1
ATOM 1466 N N . ALA A 1 181 ? 7.476 -21.854 -1.317 1.00 51.78 181 ALA A N 1
ATOM 1467 C CA . ALA A 1 181 ? 6.379 -21.908 -0.367 1.00 51.78 181 ALA A CA 1
ATOM 1468 C C . ALA A 1 181 ? 6.970 -21.980 1.048 1.00 51.78 181 ALA A C 1
ATOM 1470 O O . ALA A 1 181 ? 7.711 -22.900 1.384 1.00 51.78 181 ALA A O 1
ATOM 1471 N N . GLY A 1 182 ? 6.707 -20.967 1.872 1.00 53.41 182 GLY A N 1
ATOM 1472 C CA . GLY A 1 182 ? 7.145 -20.971 3.266 1.00 53.41 182 GLY A CA 1
ATOM 1473 C C . GLY A 1 182 ? 8.593 -20.554 3.535 1.00 53.41 182 GLY A C 1
ATOM 1474 O O . GLY A 1 182 ? 9.058 -20.788 4.651 1.00 53.41 182 GLY A O 1
ATOM 1475 N N . ALA A 1 183 ? 9.300 -19.893 2.605 1.00 55.88 183 ALA A N 1
ATOM 1476 C CA . ALA A 1 183 ? 10.536 -19.204 2.985 1.00 55.88 183 ALA A CA 1
ATOM 1477 C C . ALA A 1 183 ? 10.204 -18.089 3.997 1.00 55.88 183 ALA A C 1
ATOM 1479 O O . ALA A 1 183 ? 9.560 -17.105 3.626 1.00 55.88 183 ALA A O 1
ATOM 1480 N N . PRO A 1 184 ? 10.634 -18.207 5.268 1.00 55.44 184 PRO A N 1
ATOM 1481 C CA . PRO A 1 184 ? 10.213 -17.294 6.331 1.00 55.44 184 PRO A CA 1
ATOM 1482 C C . PRO A 1 184 ? 10.684 -15.849 6.112 1.00 55.44 184 PRO A C 1
ATOM 1484 O O . PRO A 1 184 ? 10.128 -14.941 6.725 1.00 55.44 184 PRO A O 1
ATOM 1487 N N . ASP A 1 185 ? 11.661 -15.650 5.224 1.00 59.25 185 ASP A N 1
ATOM 1488 C CA . ASP A 1 185 ? 12.285 -14.358 4.943 1.00 59.25 185 ASP A CA 1
ATOM 1489 C C . ASP A 1 185 ? 11.759 -13.678 3.664 1.00 59.25 185 ASP A C 1
ATOM 1491 O O . ASP A 1 185 ? 12.080 -12.513 3.417 1.00 59.25 185 ASP A O 1
ATOM 1495 N N . LEU A 1 186 ? 10.950 -14.357 2.835 1.00 67.69 186 LEU A N 1
ATOM 1496 C CA . LEU A 1 186 ? 10.442 -13.761 1.597 1.00 67.69 186 LEU A CA 1
ATOM 1497 C C . LEU A 1 186 ? 9.087 -13.084 1.825 1.00 67.69 186 LEU A C 1
ATOM 1499 O O . LEU A 1 186 ? 8.028 -13.700 1.723 1.00 67.69 186 LEU A O 1
ATOM 1503 N N . SER A 1 187 ? 9.115 -11.776 2.083 1.00 75.12 187 SER A N 1
ATOM 1504 C CA . SER A 1 187 ? 7.891 -10.977 2.162 1.00 75.12 187 SER A CA 1
ATOM 1505 C C . SER A 1 187 ? 7.240 -10.828 0.781 1.00 75.12 187 SER A C 1
ATOM 1507 O O . SER A 1 187 ? 7.689 -10.046 -0.064 1.00 75.12 187 SER A O 1
ATOM 1509 N N . LEU A 1 188 ? 6.121 -11.527 0.565 1.00 78.38 188 LEU A N 1
ATOM 1510 C CA . LEU A 1 188 ? 5.283 -11.370 -0.635 1.00 78.38 188 LEU A CA 1
ATOM 1511 C C . LEU A 1 188 ? 4.731 -9.941 -0.772 1.00 78.38 188 LEU A C 1
ATOM 1513 O O . LEU A 1 188 ? 4.489 -9.465 -1.882 1.00 78.38 188 LEU A O 1
ATOM 1517 N N . HIS A 1 189 ? 4.579 -9.231 0.350 1.00 78.75 189 HIS A N 1
ATOM 1518 C CA . HIS A 1 189 ? 4.192 -7.825 0.351 1.00 78.75 189 HIS A CA 1
ATOM 1519 C C . HIS A 1 189 ? 5.302 -6.930 -0.208 1.00 78.75 189 HIS A C 1
ATOM 1521 O O . HIS A 1 189 ? 5.032 -6.088 -1.062 1.00 78.75 189 HIS A O 1
ATOM 1527 N N . MET A 1 190 ? 6.557 -7.140 0.201 1.00 80.50 190 MET A N 1
ATOM 1528 C CA . MET A 1 190 ? 7.689 -6.426 -0.398 1.00 80.50 190 MET A CA 1
ATOM 1529 C C . MET A 1 190 ? 7.839 -6.737 -1.884 1.00 80.50 190 MET A C 1
ATOM 1531 O O . MET A 1 190 ? 8.085 -5.827 -2.671 1.00 80.50 190 MET A O 1
ATOM 1535 N N . LEU A 1 191 ? 7.640 -7.995 -2.286 1.00 83.50 191 LEU A N 1
ATOM 1536 C CA . LEU A 1 191 ? 7.640 -8.371 -3.698 1.00 83.50 191 LEU A CA 1
ATOM 1537 C C . LEU A 1 191 ? 6.568 -7.603 -4.483 1.00 83.50 191 LEU A C 1
ATOM 1539 O O . LEU A 1 191 ? 6.841 -7.088 -5.564 1.00 83.50 191 LEU A O 1
ATOM 1543 N N . GLN A 1 192 ? 5.367 -7.470 -3.916 1.00 85.44 192 GLN A N 1
ATOM 1544 C CA . GLN A 1 192 ? 4.313 -6.650 -4.503 1.00 85.44 192 GLN A CA 1
ATOM 1545 C C . GLN A 1 192 ? 4.723 -5.180 -4.632 1.00 85.44 192 GLN A C 1
ATOM 1547 O O . GLN A 1 192 ? 4.534 -4.602 -5.699 1.00 85.44 192 GLN A O 1
ATOM 1552 N N . ILE A 1 193 ? 5.335 -4.590 -3.605 1.00 85.88 193 ILE A N 1
ATOM 1553 C CA . ILE A 1 193 ? 5.848 -3.214 -3.682 1.00 85.88 193 ILE A CA 1
ATOM 1554 C C . ILE A 1 193 ? 6.877 -3.083 -4.814 1.00 85.88 193 ILE A C 1
ATOM 1556 O O . ILE A 1 193 ? 6.830 -2.125 -5.575 1.00 85.88 193 ILE A O 1
ATOM 1560 N N . LEU A 1 194 ? 7.775 -4.058 -4.976 1.00 88.62 194 LEU A N 1
ATOM 1561 C CA . LEU A 1 194 ? 8.759 -4.047 -6.060 1.00 88.62 194 LEU A CA 1
ATOM 1562 C C . LEU A 1 194 ? 8.101 -4.146 -7.446 1.00 88.62 194 LEU A C 1
ATOM 1564 O O . LEU A 1 194 ? 8.554 -3.474 -8.373 1.00 88.62 194 LEU A O 1
ATOM 1568 N N . HIS A 1 195 ? 7.025 -4.923 -7.593 1.00 88.62 195 HIS A N 1
ATOM 1569 C CA . HIS A 1 195 ? 6.267 -5.022 -8.846 1.00 88.62 195 HIS A CA 1
ATOM 1570 C C . HIS A 1 195 ? 5.468 -3.755 -9.193 1.00 88.62 195 HIS A C 1
ATOM 1572 O O . HIS A 1 195 ? 5.345 -3.421 -10.373 1.00 88.62 195 HIS A O 1
ATOM 1578 N N . HIS A 1 196 ? 4.948 -3.041 -8.194 1.00 88.81 196 HIS A N 1
ATOM 1579 C CA . HIS A 1 196 ? 4.336 -1.713 -8.369 1.00 88.81 196 HIS A CA 1
ATOM 1580 C C . HIS A 1 196 ? 5.370 -0.580 -8.412 1.00 88.81 196 HIS A C 1
ATOM 1582 O O . HIS A 1 196 ? 5.039 0.589 -8.594 1.00 88.81 196 HIS A O 1
ATOM 1588 N N . GLY A 1 197 ? 6.648 -0.923 -8.270 1.00 90.31 197 GLY A N 1
ATOM 1589 C CA . GLY A 1 197 ? 7.763 -0.002 -8.345 1.00 90.31 197 GLY A CA 1
ATOM 1590 C C . GLY A 1 197 ? 7.841 1.014 -7.205 1.00 90.31 197 GLY A C 1
ATOM 1591 O O . GLY A 1 197 ? 6.947 1.199 -6.381 1.00 90.31 197 GLY A O 1
ATOM 1592 N N . ALA A 1 198 ? 8.977 1.695 -7.155 1.00 90.00 198 ALA A N 1
ATOM 1593 C CA . ALA A 1 198 ? 9.277 2.721 -6.176 1.00 90.00 198 ALA A CA 1
ATOM 1594 C C . ALA A 1 198 ? 10.042 3.869 -6.832 1.00 90.00 198 ALA A C 1
ATOM 1596 O O . ALA A 1 198 ? 10.809 3.686 -7.777 1.00 90.00 198 ALA A O 1
ATOM 1597 N N . THR A 1 199 ? 9.862 5.077 -6.301 1.00 90.12 199 THR A N 1
ATOM 1598 C CA . THR A 1 199 ? 10.713 6.208 -6.679 1.00 90.12 199 THR A CA 1
ATOM 1599 C C . THR A 1 199 ? 12.041 6.092 -5.937 1.00 90.12 199 THR A C 1
ATOM 1601 O O . THR A 1 199 ? 12.064 6.084 -4.707 1.00 90.12 199 THR A O 1
ATOM 1604 N N . VAL A 1 200 ? 13.142 6.016 -6.679 1.00 89.69 200 VAL A N 1
ATOM 1605 C CA . VAL A 1 200 ? 14.500 5.867 -6.145 1.00 89.69 200 VAL A CA 1
ATOM 1606 C C . VAL A 1 200 ? 15.434 6.915 -6.742 1.00 89.69 200 VAL A C 1
ATOM 1608 O O . VAL A 1 200 ? 15.140 7.528 -7.769 1.00 89.69 200 VAL A O 1
ATOM 1611 N N . VAL A 1 201 ? 16.579 7.124 -6.095 1.00 88.75 201 VAL A N 1
ATOM 1612 C CA . VAL A 1 201 ? 17.669 7.929 -6.653 1.00 88.75 201 VAL A CA 1
ATOM 1613 C C . VAL A 1 201 ? 18.670 6.979 -7.291 1.00 88.75 201 VAL A C 1
ATOM 1615 O O . VAL A 1 201 ? 19.331 6.214 -6.593 1.00 88.75 201 VAL A O 1
ATOM 1618 N N . HIS A 1 202 ? 18.781 7.035 -8.611 1.00 89.31 202 HIS A N 1
ATOM 1619 C CA . HIS A 1 202 ? 19.828 6.341 -9.341 1.00 89.31 202 HIS A CA 1
ATOM 1620 C C . HIS A 1 202 ? 21.082 7.214 -9.335 1.00 89.31 202 HIS A C 1
ATOM 1622 O O . HIS A 1 202 ? 21.045 8.358 -9.790 1.00 89.31 202 HIS A O 1
ATOM 1628 N N . TRP A 1 203 ? 22.167 6.690 -8.768 1.00 86.38 203 TRP A N 1
ATOM 1629 C CA . TRP A 1 203 ? 23.457 7.365 -8.680 1.00 86.38 203 TRP A CA 1
ATOM 1630 C C . TRP A 1 203 ? 24.473 6.649 -9.564 1.00 86.38 203 TRP A C 1
ATOM 1632 O O . TRP A 1 203 ? 24.733 5.464 -9.369 1.00 86.38 203 TRP A O 1
ATOM 1642 N N . ASP A 1 204 ? 25.075 7.381 -10.494 1.00 85.56 204 ASP A N 1
ATOM 1643 C CA . ASP A 1 204 ? 26.184 6.892 -11.302 1.00 85.56 204 ASP A CA 1
ATOM 1644 C C . ASP A 1 204 ? 27.514 7.289 -10.648 1.00 85.56 204 ASP A C 1
ATOM 1646 O O . ASP A 1 204 ? 27.832 8.473 -10.499 1.00 85.56 204 ASP A O 1
ATOM 1650 N N . ILE A 1 205 ? 28.288 6.281 -10.244 1.00 79.75 205 ILE A N 1
ATOM 1651 C CA . ILE A 1 205 ? 29.576 6.452 -9.564 1.00 79.75 205 ILE A CA 1
ATOM 1652 C C . ILE A 1 205 ? 30.612 7.059 -10.517 1.00 79.75 205 ILE A C 1
ATOM 1654 O O . ILE A 1 205 ? 31.405 7.894 -10.084 1.00 79.75 205 ILE A O 1
ATOM 1658 N N . GLU A 1 206 ? 30.588 6.692 -11.802 1.00 80.56 206 GLU A N 1
ATOM 1659 C CA . GLU A 1 206 ? 31.596 7.133 -12.772 1.00 80.56 206 GLU A CA 1
ATOM 1660 C C . GLU A 1 206 ? 31.406 8.604 -13.146 1.00 80.56 206 GLU A C 1
ATOM 1662 O O . GLU A 1 206 ? 32.367 9.377 -13.177 1.00 80.56 206 GLU A O 1
ATOM 1667 N N . SER A 1 207 ? 30.163 9.020 -13.405 1.00 82.56 207 SER A N 1
ATOM 1668 C CA . SER A 1 207 ? 29.867 10.413 -13.762 1.00 82.56 207 SER A CA 1
ATOM 1669 C C . SER A 1 207 ? 29.579 11.324 -12.565 1.00 82.56 207 SER A C 1
ATOM 1671 O O . SER A 1 207 ? 29.522 12.547 -12.737 1.00 82.56 207 SER A O 1
ATOM 1673 N N . GLY A 1 208 ? 29.375 10.762 -11.368 1.00 83.38 208 GLY A N 1
ATOM 1674 C CA . GLY A 1 208 ? 28.964 11.490 -10.163 1.00 83.38 208 GLY A CA 1
ATOM 1675 C C . GLY A 1 208 ? 27.584 12.145 -10.287 1.00 83.38 208 GLY A C 1
ATOM 1676 O O . GLY A 1 208 ? 27.287 13.110 -9.578 1.00 83.38 208 GLY A O 1
ATOM 1677 N N . ARG A 1 209 ? 26.763 11.689 -11.239 1.00 85.81 209 ARG A N 1
ATOM 1678 C CA . ARG A 1 209 ? 25.423 12.222 -11.493 1.00 85.81 209 ARG A CA 1
ATOM 1679 C C . ARG A 1 209 ? 24.386 11.411 -10.738 1.00 85.81 209 ARG A C 1
ATOM 1681 O O . ARG A 1 209 ? 24.538 10.210 -10.541 1.00 85.81 209 ARG A O 1
ATOM 1688 N N . SER A 1 210 ? 23.294 12.075 -10.382 1.00 87.25 210 SER A N 1
ATOM 1689 C CA . SER A 1 210 ? 22.108 11.422 -9.851 1.00 87.25 210 SER A CA 1
ATOM 1690 C C . SER A 1 210 ? 20.860 11.825 -10.607 1.00 87.25 210 SER A C 1
ATOM 1692 O O . SER A 1 210 ? 20.746 12.952 -11.100 1.00 87.25 210 SER A O 1
ATOM 1694 N N . SER A 1 211 ? 19.916 10.895 -10.675 1.00 86.31 211 SER A N 1
ATOM 1695 C CA . SER A 1 211 ? 18.580 11.146 -11.192 1.00 86.31 211 SER A CA 1
ATOM 1696 C C . SER A 1 211 ? 17.525 10.466 -10.333 1.00 86.31 211 SER A C 1
ATOM 1698 O O . SER A 1 211 ? 17.777 9.435 -9.712 1.00 86.31 211 SER A O 1
ATOM 1700 N N . ILE A 1 212 ? 16.340 11.068 -10.277 1.00 88.88 212 ILE A N 1
ATOM 1701 C CA . ILE A 1 212 ? 15.175 10.466 -9.633 1.00 88.88 212 ILE A CA 1
ATOM 1702 C C . ILE A 1 212 ? 14.480 9.623 -10.695 1.00 88.88 212 ILE A C 1
ATOM 1704 O O . ILE A 1 212 ? 14.026 10.160 -11.705 1.00 88.88 212 ILE A O 1
ATOM 1708 N N . VAL A 1 213 ? 14.389 8.320 -10.456 1.00 90.81 213 VAL A N 1
ATOM 1709 C CA . VAL A 1 213 ? 13.790 7.358 -11.383 1.00 90.81 213 VAL A CA 1
ATOM 1710 C C . VAL A 1 213 ? 12.698 6.555 -10.686 1.00 90.81 213 VAL A C 1
ATOM 1712 O O . VAL A 1 213 ? 12.727 6.348 -9.474 1.00 90.81 213 VAL A O 1
ATOM 1715 N N . TYR A 1 214 ? 11.720 6.102 -11.455 1.00 91.94 214 TYR A N 1
ATOM 1716 C CA . TYR A 1 214 ? 10.767 5.092 -11.029 1.00 91.94 214 TYR A CA 1
ATOM 1717 C C . TYR A 1 214 ? 11.344 3.723 -11.391 1.00 91.94 214 TYR A C 1
ATOM 1719 O O . TYR A 1 214 ? 11.482 3.410 -12.571 1.00 91.94 214 TYR A O 1
ATOM 1727 N N . LEU A 1 215 ? 11.747 2.962 -10.375 1.00 92.94 215 LEU A N 1
ATOM 1728 C CA . LEU A 1 215 ? 12.337 1.629 -10.486 1.00 92.94 215 LEU A CA 1
ATOM 1729 C C . LEU A 1 215 ? 11.262 0.579 -10.224 1.00 92.94 215 LEU A C 1
ATOM 1731 O O . LEU A 1 215 ? 10.557 0.667 -9.223 1.00 92.94 215 LEU A O 1
ATOM 1735 N N . LYS A 1 216 ? 11.189 -0.444 -11.069 1.00 92.88 216 LYS A N 1
ATOM 1736 C CA . LYS A 1 216 ? 10.224 -1.536 -10.965 1.00 92.88 216 LYS A CA 1
ATOM 1737 C C . LYS A 1 216 ? 10.892 -2.883 -11.224 1.00 92.88 216 LYS A C 1
ATOM 1739 O O . LYS A 1 216 ? 11.761 -3.014 -12.085 1.00 92.88 216 LYS A O 1
ATOM 1744 N N . LEU A 1 217 ? 10.469 -3.894 -10.472 1.00 90.75 217 LEU A N 1
ATOM 1745 C CA . LEU A 1 217 ? 10.736 -5.292 -10.778 1.00 90.75 217 LEU A CA 1
ATOM 1746 C C . LEU A 1 217 ? 9.687 -5.790 -11.771 1.00 90.75 217 LEU A C 1
ATOM 1748 O O . LEU A 1 217 ? 8.486 -5.659 -11.547 1.00 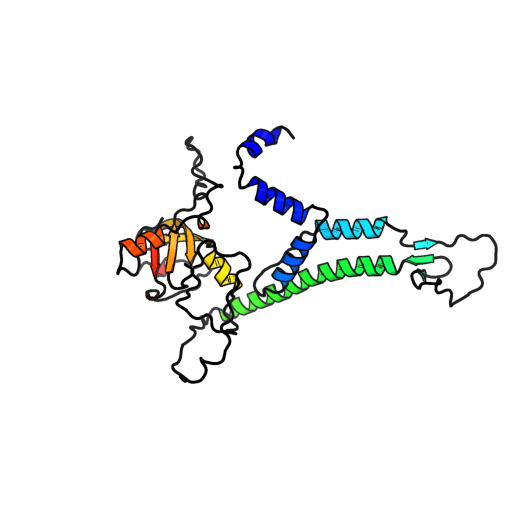90.75 217 LEU A O 1
ATOM 1752 N N . GLU A 1 218 ? 10.135 -6.365 -12.879 1.00 89.69 218 GLU A N 1
ATOM 1753 C CA . GLU A 1 218 ? 9.235 -6.980 -13.849 1.00 89.69 218 GLU A CA 1
ATOM 1754 C C . GLU A 1 218 ? 8.666 -8.291 -13.306 1.00 89.69 218 GLU A C 1
ATOM 1756 O O . GLU A 1 218 ? 9.350 -9.025 -12.592 1.00 89.69 218 GLU A O 1
ATOM 1761 N N . ARG A 1 219 ? 7.439 -8.629 -13.722 1.00 84.44 219 ARG A N 1
ATOM 1762 C CA . ARG A 1 219 ? 6.671 -9.789 -13.230 1.00 84.44 219 ARG A CA 1
ATOM 1763 C C . ARG A 1 219 ? 7.432 -11.119 -13.267 1.00 84.44 219 ARG A C 1
ATOM 1765 O O . ARG A 1 219 ? 7.149 -12.024 -12.484 1.00 84.44 219 ARG A O 1
ATOM 1772 N N . CYS A 1 220 ? 8.395 -11.242 -14.177 1.00 83.06 220 CYS A N 1
ATOM 1773 C CA . CYS A 1 220 ? 9.247 -12.414 -14.306 1.00 83.06 220 CYS A CA 1
ATOM 1774 C C . CYS A 1 220 ? 10.263 -12.592 -13.163 1.00 83.06 220 CYS A C 1
ATOM 1776 O O . CYS A 1 220 ? 10.973 -13.594 -13.172 1.00 83.06 220 CYS A O 1
ATOM 1778 N N . ASN A 1 221 ? 10.370 -11.663 -12.206 1.00 85.69 221 ASN A N 1
ATOM 1779 C CA . ASN A 1 221 ? 11.363 -11.642 -11.121 1.00 85.69 221 ASN A CA 1
ATOM 1780 C C . ASN A 1 221 ? 12.829 -11.684 -11.592 1.00 85.69 221 ASN A C 1
ATOM 1782 O O . ASN A 1 221 ? 13.726 -11.966 -10.806 1.00 85.69 221 ASN A O 1
ATOM 1786 N N . GLY A 1 222 ? 13.093 -11.420 -12.875 1.00 87.44 222 GLY A N 1
ATOM 1787 C CA . GLY A 1 222 ? 14.431 -11.534 -13.466 1.00 87.44 222 GLY A CA 1
ATOM 1788 C C . GLY A 1 222 ? 14.962 -10.242 -14.079 1.00 87.44 222 GLY A C 1
ATOM 1789 O O . GLY A 1 222 ? 16.071 -10.222 -14.610 1.00 87.44 222 GLY A O 1
ATOM 1790 N N . THR A 1 223 ? 14.183 -9.163 -14.088 1.00 90.38 223 THR A N 1
ATOM 1791 C CA . THR A 1 223 ? 14.568 -7.903 -14.733 1.00 90.38 223 THR A CA 1
ATOM 1792 C C . THR A 1 223 ? 14.081 -6.728 -13.902 1.00 90.38 223 THR A C 1
ATOM 1794 O O . THR A 1 223 ? 12.896 -6.637 -13.601 1.00 90.38 223 THR A O 1
ATOM 1797 N N . LEU A 1 224 ? 15.003 -5.839 -13.552 1.00 92.75 224 LEU A N 1
ATOM 1798 C CA . LEU A 1 224 ? 14.717 -4.518 -13.014 1.00 92.75 224 LEU A CA 1
ATOM 1799 C C . LEU A 1 224 ? 14.696 -3.517 -14.166 1.00 92.75 224 LEU A C 1
ATOM 1801 O O . LEU A 1 224 ? 15.547 -3.572 -15.056 1.00 92.75 224 LEU A O 1
ATOM 1805 N N . THR A 1 225 ? 13.742 -2.601 -14.142 1.00 93.88 225 THR A N 1
ATOM 1806 C CA . THR A 1 225 ? 13.602 -1.528 -15.125 1.00 93.88 225 THR A CA 1
ATOM 1807 C C . THR A 1 225 ? 13.449 -0.202 -14.404 1.00 93.88 225 THR A C 1
ATOM 1809 O O . THR A 1 225 ? 12.862 -0.134 -13.325 1.00 93.88 225 THR A O 1
ATOM 1812 N N . TRP A 1 226 ? 14.002 0.861 -14.978 1.00 93.88 226 TRP A N 1
ATOM 1813 C CA . TRP A 1 226 ? 13.798 2.211 -14.470 1.00 93.88 226 TRP A CA 1
ATOM 1814 C C . TRP A 1 226 ? 13.503 3.181 -15.600 1.00 93.88 226 TRP A C 1
ATOM 1816 O O . TRP A 1 226 ? 13.983 3.021 -16.725 1.00 93.88 226 TRP A O 1
ATOM 1826 N N . CYS A 1 227 ? 12.709 4.197 -15.291 1.00 91.56 227 CYS A N 1
ATOM 1827 C CA . CYS A 1 227 ? 12.458 5.316 -16.184 1.00 91.56 227 CYS A CA 1
ATOM 1828 C C . CYS A 1 227 ? 12.231 6.605 -15.400 1.00 91.56 227 CYS A C 1
ATOM 1830 O O . CYS A 1 227 ? 11.912 6.590 -14.208 1.00 91.56 227 CYS A O 1
ATOM 1832 N N . LYS A 1 228 ? 12.351 7.743 -16.078 1.00 88.69 228 LYS A N 1
ATOM 1833 C CA . LYS A 1 228 ? 12.067 9.039 -15.475 1.00 88.69 228 LYS A CA 1
ATOM 1834 C C . LYS A 1 228 ? 10.576 9.131 -15.110 1.00 88.69 228 LYS A C 1
ATOM 1836 O O . LYS A 1 228 ? 9.734 8.939 -15.988 1.00 88.69 228 LYS A O 1
ATOM 1841 N N . PRO A 1 229 ? 10.216 9.421 -13.846 1.00 84.56 229 PRO A N 1
ATOM 1842 C CA . PRO A 1 229 ? 8.821 9.477 -13.451 1.00 84.56 229 PRO A CA 1
ATOM 1843 C C . PRO A 1 229 ? 8.140 10.696 -14.062 1.00 84.56 229 PRO A C 1
ATOM 1845 O O . PRO A 1 229 ? 8.730 11.777 -14.170 1.00 84.56 229 PRO A O 1
ATOM 1848 N N . SER A 1 230 ? 6.851 10.550 -14.354 1.00 77.38 230 SER A N 1
ATOM 1849 C CA . SER A 1 230 ? 5.985 11.639 -14.811 1.00 77.38 230 SER A CA 1
ATOM 1850 C C . SER A 1 230 ? 5.828 12.751 -13.769 1.00 77.38 230 SER A C 1
ATOM 1852 O O . SER A 1 230 ? 5.340 13.815 -14.111 1.00 77.38 230 SER A O 1
ATOM 1854 N N . TRP A 1 231 ? 6.273 12.554 -12.523 1.00 75.06 231 TRP A N 1
ATOM 1855 C CA . TRP A 1 231 ? 6.305 13.549 -11.440 1.00 75.06 231 TRP A CA 1
ATOM 1856 C C . TRP A 1 231 ? 7.723 14.030 -11.076 1.00 75.06 231 TRP A C 1
ATOM 1858 O O . TRP A 1 231 ? 7.924 14.665 -10.040 1.00 75.06 231 TRP A O 1
ATOM 1868 N N . SER A 1 232 ? 8.726 13.765 -11.923 1.00 65.06 232 SER A N 1
ATOM 1869 C CA . SER A 1 232 ? 10.132 14.146 -11.688 1.00 65.06 232 SER A CA 1
ATOM 1870 C C . SER A 1 232 ? 10.386 15.668 -11.661 1.00 65.06 232 SER A C 1
ATOM 1872 O O . SER A 1 232 ? 11.495 16.090 -11.327 1.00 65.06 232 SER A O 1
ATOM 1874 N N . GLY A 1 233 ? 9.402 16.499 -12.022 1.00 56.25 233 GLY A N 1
ATOM 1875 C CA . GLY A 1 233 ? 9.520 17.951 -12.197 1.00 56.25 233 GLY A CA 1
ATOM 1876 C C . GLY A 1 233 ? 9.721 18.798 -10.931 1.00 56.25 233 GLY A C 1
ATOM 1877 O O . GLY A 1 233 ? 9.744 20.020 -11.038 1.00 56.25 233 GLY A O 1
ATOM 1878 N N . LEU A 1 234 ? 9.913 18.216 -9.741 1.00 53.38 234 LEU A N 1
ATOM 1879 C CA . LEU A 1 234 ? 10.161 18.959 -8.489 1.00 53.38 234 LEU A CA 1
ATOM 1880 C C . LEU A 1 234 ? 11.567 19.601 -8.411 1.00 53.38 234 LEU A C 1
ATOM 1882 O O . LEU A 1 234 ? 12.176 19.676 -7.342 1.00 53.38 234 LEU A O 1
ATOM 1886 N N . LYS A 1 235 ? 12.105 20.108 -9.527 1.00 49.53 235 LYS A N 1
ATOM 1887 C CA . LYS A 1 235 ? 13.223 21.055 -9.482 1.00 49.53 235 LYS A CA 1
ATOM 1888 C C . LYS A 1 235 ? 12.674 22.390 -8.985 1.00 49.53 235 LYS A C 1
ATOM 1890 O O . LYS A 1 235 ? 11.896 23.043 -9.671 1.00 49.53 235 LYS A O 1
ATOM 1895 N N . ALA A 1 236 ? 13.110 22.809 -7.798 1.00 44.72 236 ALA A N 1
ATOM 1896 C CA . ALA A 1 236 ? 12.813 24.101 -7.172 1.00 44.72 236 ALA A CA 1
ATOM 1897 C C . ALA A 1 236 ? 13.449 25.302 -7.912 1.00 44.72 236 ALA A C 1
ATOM 1899 O O . ALA A 1 236 ? 13.977 26.226 -7.296 1.00 44.72 236 ALA A O 1
ATOM 1900 N N . THR A 1 237 ? 13.455 25.290 -9.243 1.00 45.25 237 THR A N 1
ATOM 1901 C CA . THR A 1 237 ? 13.940 26.389 -10.072 1.00 45.25 237 THR A CA 1
ATOM 1902 C C . THR A 1 237 ? 12.744 27.119 -10.655 1.00 45.25 237 THR A C 1
ATOM 1904 O O . THR A 1 237 ? 11.983 26.557 -11.434 1.00 45.25 237 THR A O 1
ATOM 1907 N N . HIS A 1 238 ? 12.602 28.386 -10.267 1.00 44.34 238 HIS A N 1
ATOM 1908 C CA . HIS A 1 238 ? 11.603 29.358 -10.718 1.00 44.34 238 HIS A CA 1
ATOM 1909 C C . HIS A 1 238 ? 11.718 29.721 -12.217 1.00 44.34 238 HIS A C 1
ATOM 1911 O O . HIS A 1 238 ? 11.692 30.896 -12.578 1.00 44.34 238 HIS A O 1
ATOM 1917 N N . SER A 1 239 ? 11.883 28.747 -13.112 1.00 46.53 239 SER A N 1
ATOM 1918 C CA . SER A 1 239 ? 11.818 28.971 -14.554 1.00 46.53 239 SER A CA 1
ATOM 1919 C C . SER A 1 239 ? 10.378 28.802 -15.022 1.00 46.53 239 SER A C 1
ATOM 1921 O O . SER A 1 239 ? 9.776 27.747 -14.868 1.00 46.53 239 SER A O 1
ATOM 1923 N N . SER A 1 240 ? 9.846 29.875 -15.596 1.00 48.38 240 SER A N 1
ATOM 1924 C CA . SER A 1 240 ? 8.488 30.102 -16.096 1.00 48.38 240 SER A CA 1
ATOM 1925 C C . SER A 1 240 ? 8.070 29.257 -17.312 1.00 48.38 240 SER A C 1
ATOM 1927 O O . SER A 1 240 ? 7.317 29.736 -18.159 1.00 48.38 240 SER A O 1
ATOM 1929 N N . SER A 1 241 ? 8.560 28.029 -17.443 1.00 51.06 241 SER A N 1
ATOM 1930 C CA . SER A 1 241 ? 8.057 27.052 -18.411 1.00 51.06 241 SER A CA 1
ATOM 1931 C C . SER A 1 241 ? 7.205 26.030 -17.667 1.00 51.06 241 SER A C 1
ATOM 1933 O O . SER A 1 241 ? 7.470 25.745 -16.506 1.00 51.06 241 SER A O 1
ATOM 1935 N N . GLN A 1 242 ? 6.146 25.568 -18.327 1.00 50.12 242 GLN A N 1
ATOM 1936 C CA . GLN A 1 242 ? 5.109 24.663 -17.826 1.00 50.12 242 GLN A CA 1
ATOM 1937 C C . GLN A 1 242 ? 5.618 23.590 -16.841 1.00 50.12 242 GLN A C 1
ATOM 1939 O O . GLN A 1 242 ? 6.738 23.106 -16.997 1.00 50.12 242 GLN A O 1
ATOM 1944 N N . PRO A 1 243 ? 4.807 23.191 -15.847 1.00 53.72 243 PRO A N 1
ATOM 1945 C CA . PRO A 1 243 ? 5.178 22.100 -14.959 1.00 53.72 243 PRO A CA 1
ATOM 1946 C C . PRO A 1 243 ? 5.431 20.805 -15.748 1.00 53.72 243 PRO A C 1
ATOM 1948 O O . PRO A 1 243 ? 4.506 20.254 -16.336 1.00 53.72 243 PRO A O 1
ATOM 1951 N N . ASP A 1 244 ? 6.663 20.288 -15.706 1.00 54.91 244 ASP A N 1
ATOM 1952 C CA . ASP A 1 244 ? 7.034 18.947 -16.196 1.00 54.91 244 ASP A CA 1
ATOM 1953 C C . ASP A 1 244 ? 6.529 17.857 -15.224 1.00 54.91 244 ASP A C 1
ATOM 1955 O O . ASP A 1 244 ? 7.287 16.990 -14.776 1.00 54.91 244 ASP A O 1
ATOM 1959 N N . PHE A 1 245 ? 5.262 17.941 -14.808 1.00 60.09 245 PHE A N 1
ATOM 1960 C CA . PHE A 1 245 ? 4.608 16.879 -14.061 1.00 60.09 245 PHE A CA 1
ATOM 1961 C C . PHE A 1 245 ? 3.249 16.527 -14.671 1.00 60.09 245 PHE A C 1
ATOM 1963 O O . PHE A 1 245 ? 2.419 17.400 -14.905 1.00 60.09 245 PHE A O 1
ATOM 1970 N N . SER A 1 246 ? 3.013 15.236 -14.900 1.00 62.44 246 SER A N 1
ATOM 1971 C CA . SER A 1 246 ? 1.723 14.688 -15.322 1.00 62.44 246 SER A CA 1
ATOM 1972 C C . SER A 1 246 ? 1.266 13.697 -14.267 1.00 62.44 246 SER A C 1
ATOM 1974 O O . SER A 1 246 ? 1.737 12.564 -14.219 1.00 62.44 246 SER A O 1
ATOM 1976 N N . LEU A 1 247 ? 0.362 14.133 -13.390 1.00 64.19 247 LEU A N 1
ATOM 1977 C CA . LEU A 1 247 ? -0.177 13.275 -12.329 1.00 64.19 247 LEU A CA 1
ATOM 1978 C C . LEU A 1 247 ? -1.133 12.204 -12.875 1.00 64.19 247 LEU A C 1
ATOM 1980 O O . LEU A 1 247 ? -1.432 11.240 -12.180 1.00 64.19 247 LEU A O 1
ATOM 1984 N N . SER A 1 248 ? -1.609 12.374 -14.105 1.00 62.66 248 SER A N 1
ATOM 1985 C CA . SER A 1 248 ? -2.513 11.455 -14.790 1.00 62.66 248 SER A CA 1
ATOM 1986 C C . SER A 1 248 ? -1.857 10.219 -15.378 1.00 62.66 248 SER A C 1
ATOM 1988 O O . SER A 1 248 ? -2.533 9.232 -15.635 1.00 62.66 248 SER A O 1
ATOM 1990 N N . VAL A 1 249 ? -0.543 10.249 -15.589 1.00 68.94 249 VAL A N 1
ATOM 1991 C CA . VAL A 1 249 ? 0.159 9.114 -16.182 1.00 68.94 249 VAL A CA 1
ATOM 1992 C C . VAL A 1 249 ? 0.630 8.207 -15.061 1.00 68.94 249 VAL A C 1
ATOM 1994 O O . VAL A 1 249 ? 1.601 8.528 -14.369 1.00 68.94 249 VAL A O 1
ATOM 1997 N N . ASN A 1 250 ? -0.043 7.070 -14.902 1.00 73.50 250 ASN A N 1
ATOM 1998 C CA . ASN A 1 250 ? 0.451 5.985 -14.072 1.00 73.50 250 ASN A CA 1
ATOM 1999 C C . ASN A 1 250 ? 1.481 5.165 -14.883 1.00 73.50 250 ASN A C 1
ATOM 2001 O O . ASN A 1 250 ? 1.143 4.638 -15.945 1.00 73.50 250 ASN A O 1
ATOM 2005 N N . PRO A 1 251 ? 2.747 5.064 -14.431 1.00 75.00 251 PRO A N 1
ATOM 2006 C CA . PRO A 1 251 ? 3.787 4.320 -15.143 1.00 75.00 251 PRO A CA 1
ATOM 2007 C C . PRO A 1 251 ? 3.519 2.811 -15.219 1.00 75.00 251 PRO A C 1
ATOM 2009 O O . PRO A 1 251 ? 4.174 2.121 -15.995 1.00 75.00 251 PRO A O 1
ATOM 2012 N N . GLU A 1 252 ? 2.562 2.283 -14.453 1.00 78.88 252 GLU A N 1
ATOM 2013 C CA . GLU A 1 252 ? 2.126 0.888 -14.557 1.00 78.88 252 GLU A CA 1
ATOM 2014 C C . GLU A 1 252 ? 1.204 0.616 -15.754 1.00 78.88 252 GLU A C 1
ATOM 2016 O O . GLU A 1 252 ? 1.009 -0.542 -16.127 1.00 78.88 252 GLU A O 1
ATOM 2021 N N . ASP A 1 253 ? 0.649 1.664 -16.366 1.00 79.06 253 ASP A N 1
ATOM 2022 C CA . ASP A 1 253 ? -0.359 1.582 -17.433 1.00 79.06 253 ASP A CA 1
ATOM 2023 C C . ASP A 1 253 ? 0.260 1.336 -18.801 1.00 79.06 253 ASP A C 1
ATOM 2025 O O . ASP A 1 253 ? -0.453 1.104 -19.774 1.00 79.06 253 ASP A O 1
ATOM 2029 N N . VAL A 1 254 ? 1.585 1.419 -18.884 1.00 80.44 254 VAL A N 1
ATOM 2030 C CA . VAL A 1 254 ? 2.354 1.266 -20.110 1.00 80.44 254 VAL A CA 1
ATOM 2031 C C . VAL A 1 254 ? 3.468 0.260 -19.852 1.00 80.44 254 VAL A C 1
ATOM 2033 O O . VAL A 1 254 ? 3.977 0.124 -18.741 1.00 80.44 254 VAL A O 1
ATOM 2036 N N . VAL A 1 255 ? 3.867 -0.464 -20.895 1.00 82.56 255 VAL A N 1
ATOM 2037 C CA . VAL A 1 255 ? 5.068 -1.302 -20.842 1.00 82.56 255 VAL A CA 1
ATOM 2038 C C . VAL A 1 255 ? 6.278 -0.420 -20.531 1.00 82.56 255 VAL A C 1
ATOM 2040 O O . VAL A 1 255 ? 6.477 0.608 -21.181 1.00 82.56 255 VAL A O 1
ATOM 2043 N N . SER A 1 256 ? 7.093 -0.824 -19.554 1.00 84.62 256 SER A N 1
ATOM 2044 C CA . SER A 1 256 ? 8.237 -0.026 -19.116 1.00 84.62 256 SER A CA 1
ATOM 2045 C C . SER A 1 256 ? 9.223 0.207 -20.281 1.00 84.62 256 SER A C 1
ATOM 2047 O O . SER A 1 256 ? 9.562 -0.734 -21.012 1.00 84.62 256 SER A O 1
ATOM 2049 N N . PRO A 1 257 ? 9.729 1.442 -20.476 1.00 85.56 257 PRO A N 1
ATOM 2050 C CA . PRO A 1 257 ? 10.722 1.727 -21.515 1.00 85.56 257 PRO A CA 1
ATOM 2051 C C . PRO A 1 257 ? 11.977 0.857 -21.388 1.00 85.56 257 PRO A C 1
ATOM 2053 O O . PRO A 1 257 ? 12.527 0.409 -22.392 1.00 85.56 257 PRO A O 1
ATOM 2056 N N . GLY A 1 258 ? 12.383 0.543 -20.152 1.00 86.62 258 GLY A N 1
ATOM 2057 C CA . GLY A 1 258 ? 13.482 -0.381 -19.874 1.00 86.62 258 GLY A CA 1
ATOM 2058 C C . GLY A 1 258 ? 13.233 -1.787 -20.424 1.00 86.62 258 GLY A C 1
ATOM 2059 O O . GLY A 1 258 ? 14.135 -2.389 -21.007 1.00 86.62 258 GLY A O 1
ATOM 2060 N N . LEU A 1 259 ? 12.004 -2.307 -20.324 1.00 87.50 259 LEU A N 1
ATOM 2061 C CA . LEU A 1 259 ? 11.672 -3.616 -20.883 1.00 87.50 259 LEU A CA 1
ATOM 2062 C C . LEU A 1 259 ? 11.701 -3.599 -22.417 1.00 87.50 259 LEU A C 1
ATOM 2064 O O . LEU A 1 259 ? 12.214 -4.539 -23.022 1.00 87.50 259 LEU A O 1
ATOM 2068 N N . LEU A 1 260 ? 11.222 -2.525 -23.055 1.00 88.94 260 LEU A N 1
ATOM 2069 C CA . LEU A 1 260 ? 11.351 -2.349 -24.509 1.00 88.94 260 LEU A CA 1
ATOM 2070 C C . LEU A 1 260 ? 12.825 -2.311 -24.935 1.00 88.94 260 LEU A C 1
ATOM 2072 O O . LEU A 1 260 ? 13.212 -2.996 -25.885 1.00 88.94 260 LEU A O 1
ATOM 2076 N N . LEU A 1 261 ? 13.652 -1.566 -24.198 1.00 89.12 261 LEU A N 1
ATOM 2077 C CA . LEU A 1 261 ? 15.084 -1.452 -24.454 1.00 89.12 261 LEU A CA 1
ATOM 2078 C C . LEU A 1 261 ? 15.798 -2.803 -24.325 1.00 89.12 261 LEU A C 1
ATOM 2080 O O . LEU A 1 261 ? 16.626 -3.130 -25.171 1.00 89.12 261 LEU A O 1
ATOM 2084 N N . LYS A 1 262 ? 15.431 -3.630 -23.339 1.00 89.12 262 LYS A N 1
ATOM 2085 C CA . LYS A 1 262 ? 15.959 -4.995 -23.182 1.00 89.12 262 LYS A CA 1
ATOM 2086 C C . LYS A 1 262 ? 15.771 -5.841 -24.439 1.00 89.12 262 LYS A C 1
ATOM 2088 O O . LYS A 1 262 ? 16.681 -6.567 -24.833 1.00 89.12 262 LYS A O 1
ATOM 2093 N N . TYR A 1 263 ? 14.599 -5.770 -25.068 1.00 87.75 263 TYR A N 1
ATOM 2094 C CA . TYR A 1 263 ? 14.336 -6.529 -26.293 1.00 87.75 263 TYR A CA 1
ATOM 2095 C C . TYR A 1 263 ? 15.063 -5.953 -27.512 1.00 87.75 263 TYR A C 1
ATOM 2097 O O . TYR A 1 263 ? 15.430 -6.715 -28.403 1.00 87.75 263 TYR A O 1
ATOM 2105 N N . GLN A 1 264 ? 15.313 -4.642 -27.544 1.00 89.06 264 GLN A N 1
ATOM 2106 C CA . GLN A 1 264 ? 16.096 -3.997 -28.605 1.00 89.06 264 GLN A CA 1
ATOM 2107 C C . GLN A 1 264 ? 17.600 -4.284 -28.494 1.00 89.06 264 GLN A C 1
ATOM 2109 O O . GLN A 1 264 ? 18.255 -4.474 -29.514 1.00 89.06 264 GLN A O 1
ATOM 2114 N N . MET A 1 265 ? 18.132 -4.330 -27.271 1.00 85.06 265 MET A N 1
ATOM 2115 C CA . MET A 1 265 ? 19.557 -4.525 -26.969 1.00 85.06 265 MET A CA 1
ATOM 2116 C C . MET A 1 265 ? 19.927 -5.995 -26.714 1.00 85.06 265 MET A C 1
ATOM 2118 O O . MET A 1 265 ? 21.050 -6.297 -26.322 1.00 85.06 265 MET A O 1
ATOM 2122 N N . SER A 1 266 ? 19.004 -6.938 -26.921 1.00 79.94 266 SER A N 1
ATOM 2123 C CA . SER A 1 266 ? 19.280 -8.367 -26.731 1.00 79.94 266 SER A CA 1
ATOM 2124 C C . SER A 1 266 ? 20.486 -8.802 -27.588 1.00 79.94 266 SER A C 1
ATOM 2126 O O . SER A 1 266 ? 20.484 -8.529 -28.792 1.00 79.94 266 SER A O 1
ATOM 2128 N N . PRO A 1 267 ? 21.519 -9.466 -27.021 1.00 81.06 267 PRO A N 1
ATOM 2129 C CA . PRO A 1 267 ? 21.530 -10.230 -25.767 1.00 81.06 267 PRO A CA 1
ATOM 2130 C C . PRO A 1 267 ? 22.145 -9.515 -24.543 1.00 81.06 267 PRO A C 1
ATOM 2132 O O . PRO A 1 267 ? 22.542 -10.190 -23.592 1.00 81.06 267 PRO A O 1
ATOM 2135 N N . GLU A 1 268 ? 22.265 -8.187 -24.536 1.00 86.50 268 GLU A N 1
ATOM 2136 C CA . GLU A 1 268 ? 22.858 -7.463 -23.404 1.00 86.50 268 GLU A CA 1
ATOM 2137 C C . GLU A 1 268 ? 22.062 -7.664 -22.098 1.00 86.50 268 GLU A C 1
ATOM 2139 O O . GLU A 1 268 ? 20.827 -7.718 -22.075 1.00 86.50 268 GLU A O 1
ATOM 2144 N N . LEU A 1 269 ? 22.791 -7.812 -20.986 1.00 85.12 269 LEU A N 1
ATOM 2145 C CA . LEU A 1 269 ? 22.220 -8.069 -19.654 1.00 85.12 269 LEU A CA 1
ATOM 2146 C C . LEU A 1 269 ? 21.901 -6.779 -18.884 1.00 85.12 269 LEU A C 1
ATOM 2148 O O . LEU A 1 269 ? 21.190 -6.816 -17.883 1.00 85.12 269 LEU A O 1
ATOM 2152 N N . THR A 1 270 ? 22.409 -5.646 -19.354 1.00 89.69 270 THR A N 1
ATOM 2153 C CA . THR A 1 270 ? 22.178 -4.304 -18.818 1.00 89.69 270 THR A CA 1
ATOM 2154 C C . THR A 1 270 ? 22.200 -3.322 -19.980 1.00 89.69 270 THR A C 1
ATOM 2156 O O . THR A 1 270 ? 22.897 -3.566 -20.964 1.00 89.69 270 THR A O 1
ATOM 2159 N N . GLY A 1 271 ? 21.450 -2.233 -19.887 1.00 87.44 271 GLY A N 1
ATOM 2160 C CA . GLY A 1 271 ? 21.455 -1.203 -20.915 1.00 87.44 271 GLY A CA 1
ATOM 2161 C C . GLY A 1 271 ? 20.645 0.021 -20.518 1.00 87.44 271 GLY A C 1
ATOM 2162 O O . GLY A 1 271 ? 19.774 -0.040 -19.650 1.00 87.44 271 GLY A O 1
ATOM 2163 N N . GLY A 1 272 ? 20.931 1.139 -21.182 1.00 88.00 272 GLY A N 1
ATOM 2164 C CA . GLY A 1 272 ? 20.244 2.410 -20.973 1.00 88.00 272 GLY A CA 1
ATOM 2165 C C . GLY A 1 272 ? 21.142 3.507 -20.416 1.00 88.00 272 GLY A C 1
ATOM 2166 O O . GLY A 1 272 ? 22.363 3.483 -20.544 1.00 88.00 272 GLY A O 1
ATOM 2167 N N . THR A 1 273 ? 20.500 4.512 -19.843 1.00 87.88 273 THR A N 1
ATOM 2168 C CA . THR A 1 273 ? 21.087 5.718 -19.264 1.00 87.88 273 THR A CA 1
ATOM 2169 C C . THR A 1 273 ? 20.713 5.829 -17.785 1.00 87.88 273 THR A C 1
ATOM 2171 O O . THR A 1 273 ? 19.945 5.025 -17.249 1.00 87.88 273 THR A O 1
ATOM 2174 N N . ILE A 1 274 ? 21.221 6.867 -17.116 1.00 86.56 274 ILE A N 1
ATOM 2175 C CA . ILE A 1 274 ? 20.862 7.151 -15.723 1.00 86.56 274 ILE A CA 1
ATOM 2176 C C . ILE A 1 274 ? 19.355 7.392 -15.535 1.00 86.56 274 ILE A C 1
ATOM 2178 O O . ILE A 1 274 ? 18.818 7.062 -14.482 1.00 86.56 274 ILE A O 1
ATOM 2182 N N . ASP A 1 275 ? 18.677 7.918 -16.556 1.00 87.12 275 ASP A N 1
ATOM 2183 C CA . ASP A 1 275 ? 17.258 8.269 -16.493 1.00 87.12 275 ASP A CA 1
ATOM 2184 C C . ASP A 1 275 ? 16.346 7.101 -16.892 1.00 87.12 275 ASP A C 1
ATOM 2186 O O . ASP A 1 275 ? 15.229 6.996 -16.389 1.00 87.12 275 ASP A O 1
ATOM 2190 N N . GLU A 1 276 ? 16.803 6.216 -17.782 1.00 90.88 276 GLU A N 1
ATOM 2191 C CA . GLU A 1 276 ? 15.996 5.130 -18.351 1.00 90.88 276 GLU A CA 1
ATOM 2192 C C . GLU A 1 276 ? 16.858 3.919 -18.698 1.00 90.88 276 GLU A C 1
ATOM 2194 O O . GLU A 1 276 ? 17.838 4.066 -19.427 1.00 90.88 276 GLU A O 1
ATOM 2199 N N . GLY A 1 277 ? 16.493 2.723 -18.241 1.00 92.19 277 GLY A N 1
ATOM 2200 C CA . GLY A 1 277 ? 17.282 1.523 -18.509 1.00 92.19 277 GLY A CA 1
ATOM 2201 C C . GLY A 1 277 ? 16.719 0.239 -17.914 1.00 92.19 277 GLY A C 1
ATOM 2202 O O . GLY A 1 277 ? 15.613 0.205 -17.366 1.00 92.19 277 GLY A O 1
ATOM 2203 N N . PHE A 1 278 ? 17.484 -0.839 -18.070 1.00 94.38 278 PHE A N 1
ATOM 2204 C CA . PHE A 1 278 ? 17.170 -2.156 -17.528 1.00 94.38 278 PHE A CA 1
ATOM 2205 C C . PHE A 1 278 ? 18.416 -2.869 -17.001 1.00 94.38 278 PHE A C 1
ATOM 2207 O O . PHE A 1 278 ? 19.530 -2.658 -17.478 1.00 94.38 278 PHE A O 1
ATOM 2214 N N . LEU A 1 279 ? 18.195 -3.775 -16.050 1.00 92.75 279 LEU A N 1
ATOM 2215 C CA . LEU A 1 279 ? 19.205 -4.644 -15.460 1.00 92.75 279 LEU A CA 1
ATOM 2216 C C . LEU A 1 279 ? 18.619 -6.044 -15.268 1.00 92.75 279 LEU A C 1
ATOM 2218 O O . LEU A 1 279 ? 17.598 -6.219 -14.601 1.00 92.75 279 LEU A O 1
ATOM 2222 N N . GLN A 1 280 ? 19.262 -7.065 -15.828 1.00 90.62 280 GLN A N 1
ATOM 2223 C CA . GLN A 1 280 ? 18.902 -8.450 -15.540 1.00 90.62 280 GLN A CA 1
ATOM 2224 C C . GLN A 1 280 ? 19.491 -8.879 -14.199 1.00 90.62 280 GLN A C 1
ATOM 2226 O O . GLN A 1 280 ? 20.693 -8.770 -13.975 1.00 90.62 280 GLN A O 1
ATOM 2231 N N . ILE A 1 281 ? 18.658 -9.432 -13.321 1.00 88.00 281 ILE A N 1
ATOM 2232 C CA . ILE A 1 281 ? 19.087 -9.851 -11.977 1.00 88.00 281 ILE A CA 1
ATOM 2233 C C . ILE A 1 281 ? 20.148 -10.961 -12.054 1.00 88.00 281 ILE A C 1
ATOM 2235 O O . ILE A 1 281 ? 21.006 -11.057 -11.187 1.00 88.00 281 ILE A O 1
ATOM 2239 N N . SER A 1 282 ? 20.176 -11.735 -13.143 1.00 84.44 282 SER A N 1
ATOM 2240 C CA . SER A 1 282 ? 21.209 -12.744 -13.407 1.00 84.44 282 SER A CA 1
ATOM 2241 C C . SER A 1 282 ? 22.640 -12.192 -13.482 1.00 84.44 282 SER A C 1
ATOM 2243 O O . SER A 1 282 ? 23.581 -12.957 -13.289 1.00 84.44 282 SER A O 1
ATOM 2245 N N . CYS A 1 283 ? 22.829 -10.899 -13.775 1.00 85.25 283 CYS A N 1
ATOM 2246 C CA . CYS A 1 283 ? 24.156 -10.275 -13.842 1.00 85.25 283 CYS A CA 1
ATOM 2247 C C . CYS A 1 283 ? 24.545 -9.508 -12.571 1.00 85.25 283 CYS A C 1
ATOM 2249 O O . CYS A 1 283 ? 25.638 -8.940 -12.501 1.00 85.25 283 CYS A O 1
ATOM 2251 N N . LEU A 1 284 ? 23.664 -9.492 -11.570 1.00 83.06 284 LEU A N 1
ATOM 2252 C CA . LEU A 1 284 ? 23.900 -8.819 -10.307 1.00 83.06 284 LEU A CA 1
ATOM 2253 C C . LEU A 1 284 ? 24.956 -9.589 -9.499 1.00 83.06 284 LEU A C 1
ATOM 2255 O O . LEU A 1 284 ? 24.817 -10.783 -9.248 1.00 83.06 284 LEU A O 1
ATOM 2259 N N . LYS A 1 285 ? 26.045 -8.898 -9.145 1.00 82.12 285 LYS A N 1
ATOM 2260 C CA . LYS A 1 285 ? 27.207 -9.503 -8.473 1.00 82.12 285 LYS A CA 1
ATOM 2261 C C . LYS A 1 285 ? 27.114 -9.427 -6.956 1.00 82.12 285 LYS A C 1
ATOM 2263 O O . LYS A 1 285 ? 27.451 -10.386 -6.276 1.00 82.12 285 LYS A O 1
ATOM 2268 N N . GLU A 1 286 ? 26.694 -8.275 -6.452 1.00 80.50 286 GLU A N 1
ATOM 2269 C CA . GLU A 1 286 ? 26.693 -7.960 -5.030 1.00 80.50 286 GLU A CA 1
ATOM 2270 C C . GLU A 1 286 ? 25.579 -6.953 -4.737 1.00 80.50 286 GLU A C 1
ATOM 2272 O O . GLU A 1 286 ? 25.296 -6.072 -5.554 1.00 80.50 286 GLU A O 1
ATOM 2277 N N . VAL A 1 287 ? 24.927 -7.114 -3.587 1.00 78.62 287 VAL A N 1
ATOM 2278 C CA . VAL A 1 287 ? 23.976 -6.151 -3.026 1.00 78.62 287 VAL A CA 1
ATOM 2279 C C . VAL A 1 287 ? 24.456 -5.842 -1.626 1.00 78.62 287 VAL A C 1
ATOM 2281 O O . VAL A 1 287 ? 24.530 -6.736 -0.790 1.00 78.62 287 VAL A O 1
ATOM 2284 N N . GLU A 1 288 ? 24.742 -4.575 -1.367 1.00 76.62 288 GLU A N 1
ATOM 2285 C CA . GLU A 1 288 ? 25.106 -4.104 -0.038 1.00 76.62 288 GLU A CA 1
ATOM 2286 C C . GLU A 1 288 ? 23.981 -3.234 0.522 1.00 76.62 288 GLU A C 1
ATOM 2288 O O . GLU A 1 288 ? 23.452 -2.345 -0.154 1.00 76.62 288 GLU A O 1
ATOM 2293 N N . SER A 1 289 ? 23.610 -3.460 1.782 1.00 69.56 289 SER A N 1
ATOM 2294 C CA . SER A 1 289 ? 22.729 -2.536 2.490 1.00 69.56 289 SER A CA 1
ATOM 2295 C C . SER A 1 289 ? 23.514 -1.278 2.863 1.00 69.56 289 SER A C 1
ATOM 2297 O O . SER A 1 289 ? 24.402 -1.325 3.716 1.00 69.56 289 SER A O 1
ATOM 2299 N N . GLY A 1 290 ? 23.181 -0.143 2.249 1.00 59.28 290 GLY A N 1
ATOM 2300 C CA . GLY A 1 290 ? 23.778 1.142 2.609 1.00 59.28 290 GLY A CA 1
ATOM 2301 C C . GLY A 1 290 ? 23.384 1.583 4.023 1.00 59.28 290 GLY A C 1
ATOM 2302 O O . GLY A 1 290 ? 22.222 1.491 4.422 1.00 59.28 290 GLY A O 1
ATOM 2303 N N . PHE A 1 291 ? 24.342 2.109 4.786 1.00 58.16 291 PHE A N 1
ATOM 2304 C CA . PHE A 1 291 ? 24.056 2.814 6.037 1.00 58.16 291 PHE A CA 1
ATOM 2305 C C . PHE A 1 291 ? 23.593 4.245 5.742 1.00 58.16 291 PHE A C 1
ATOM 2307 O O . PHE A 1 291 ? 24.008 4.854 4.759 1.00 58.16 291 PHE A O 1
ATOM 2314 N N . ARG A 1 292 ? 22.766 4.817 6.626 1.00 50.94 292 ARG A N 1
ATOM 2315 C CA . ARG A 1 292 ? 22.237 6.190 6.493 1.00 50.94 292 ARG A CA 1
ATOM 2316 C C . ARG A 1 292 ? 23.337 7.260 6.346 1.00 50.94 292 ARG A C 1
ATO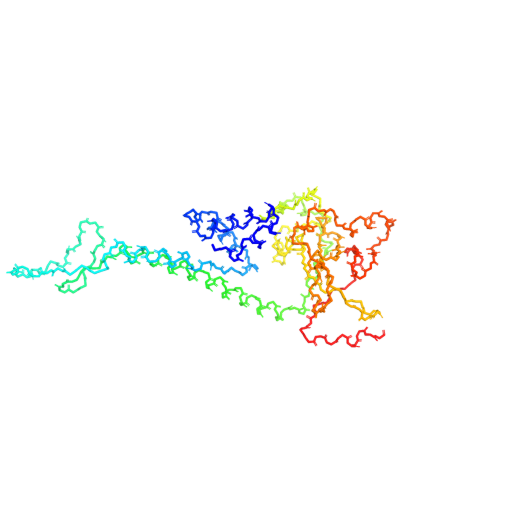M 2318 O O . ARG A 1 292 ? 23.073 8.304 5.763 1.00 50.94 292 ARG A O 1
ATOM 2325 N N . ASP A 1 293 ? 24.550 6.947 6.809 1.00 48.38 293 ASP A N 1
ATOM 2326 C CA . ASP A 1 293 ? 25.762 7.774 6.731 1.00 48.38 293 ASP A CA 1
ATOM 2327 C C . ASP A 1 293 ? 26.888 7.107 5.913 1.00 48.38 293 ASP A C 1
ATOM 2329 O O . ASP A 1 293 ? 28.072 7.380 6.130 1.00 48.38 293 ASP A O 1
ATOM 2333 N N . PHE A 1 294 ? 26.555 6.186 5.000 1.00 50.22 294 PHE A N 1
ATOM 2334 C CA . PHE A 1 294 ? 27.557 5.508 4.183 1.00 50.22 294 PHE A CA 1
ATOM 2335 C C . PHE A 1 294 ? 28.215 6.509 3.234 1.00 50.22 294 PHE A C 1
ATOM 2337 O O . PHE A 1 294 ? 27.671 6.907 2.205 1.00 50.22 294 PHE A O 1
ATOM 2344 N N . ASN A 1 295 ? 29.400 6.960 3.628 1.00 46.28 295 ASN A N 1
ATOM 2345 C CA . ASN A 1 295 ? 30.231 7.809 2.807 1.00 46.28 295 ASN A CA 1
ATOM 2346 C C . ASN A 1 295 ? 30.771 6.951 1.658 1.00 46.28 295 ASN A C 1
ATOM 2348 O O . ASN A 1 295 ? 31.559 6.046 1.901 1.00 46.28 295 ASN A O 1
ATOM 2352 N N . ILE A 1 296 ? 30.331 7.229 0.429 1.00 54.56 296 ILE A N 1
ATOM 2353 C CA . ILE A 1 296 ? 30.663 6.462 -0.788 1.00 54.56 296 ILE A CA 1
ATOM 2354 C C . ILE A 1 296 ? 32.082 6.798 -1.296 1.00 54.56 296 ILE A C 1
ATOM 2356 O O . ILE A 1 296 ? 32.616 6.119 -2.167 1.00 54.56 296 ILE A O 1
ATOM 2360 N N . SER A 1 297 ? 32.758 7.794 -0.704 1.00 53.50 297 SER A N 1
ATOM 2361 C CA . SER A 1 297 ? 34.149 8.161 -1.036 1.00 53.50 297 SER A CA 1
ATOM 2362 C C . SER A 1 297 ? 35.152 6.987 -1.112 1.00 53.50 297 SER A C 1
ATOM 2364 O O . SER A 1 297 ? 36.062 7.068 -1.933 1.00 53.50 297 SER A O 1
ATOM 2366 N N . PRO A 1 298 ? 35.046 5.898 -0.317 1.00 53.47 298 PRO A N 1
ATOM 2367 C CA . PRO A 1 298 ? 35.953 4.753 -0.402 1.00 53.47 298 PRO A CA 1
ATOM 2368 C C . PRO A 1 298 ? 35.767 3.869 -1.645 1.00 53.47 298 PRO A C 1
ATOM 2370 O O . PRO A 1 298 ? 36.694 3.135 -1.977 1.00 53.47 298 PRO A O 1
ATOM 2373 N N . LEU A 1 299 ? 34.607 3.916 -2.313 1.00 52.25 299 LEU A N 1
ATOM 2374 C CA . LEU A 1 299 ? 34.289 3.100 -3.499 1.00 52.25 299 LEU A CA 1
ATOM 2375 C C . LEU A 1 299 ? 34.774 3.730 -4.817 1.00 52.25 299 LEU A C 1
ATOM 2377 O O . LEU A 1 299 ? 34.769 3.067 -5.845 1.00 52.25 299 LEU A O 1
ATOM 2381 N N . ILE A 1 300 ? 35.233 4.987 -4.791 1.00 49.06 300 ILE A N 1
ATOM 2382 C CA . ILE A 1 300 ? 35.740 5.732 -5.960 1.00 49.06 300 ILE A CA 1
ATOM 2383 C C . ILE A 1 300 ? 37.246 5.449 -6.174 1.00 49.06 300 ILE A C 1
ATOM 2385 O O . ILE A 1 300 ? 38.041 6.372 -6.345 1.00 49.06 300 ILE A O 1
ATOM 2389 N N . ARG A 1 301 ? 37.679 4.187 -6.073 1.00 36.31 301 ARG A N 1
ATOM 2390 C CA . ARG A 1 301 ? 39.088 3.807 -6.295 1.00 36.31 301 ARG A CA 1
ATOM 2391 C C . ARG A 1 301 ? 39.359 3.330 -7.710 1.00 36.31 301 ARG A C 1
ATOM 2393 O O . ARG A 1 301 ? 38.603 2.459 -8.181 1.00 36.31 301 ARG A O 1
#

Organism: NCBI:txid96803

pLDDT: mean 72.48, std 16.49, range [33.91, 94.38]

InterPro domains:
  IPR023578 Ras guanine nucleotide exchange factor domain superfamily [SSF48366] (3-126)
  IPR036964 Ras guanine-nucleotide exchange factor, catalytic domain superfamily [G3DSA:1.10.840.10] (2-151)